Protein AF-A0A7S2JVV6-F1 (afdb_monomer_lite)

Organism: NCBI:txid163516

pLDDT: mean 71.28, std 22.26, range [25.39, 98.0]

Radius of gyration: 25.14 Å; chains: 1; bounding box: 59×64×52 Å

Foldseek 3Di:
DAEAEDADQDLVVVLVVLVVQLVVQVPDDCVVDFKYKYFHANHCQVPVVVLVVSVVVNVVVCVVVVVCQFKDKAKAHQQAADPDDPLSGDRQQLLRLVRYALGTMIMIGTPVVVCVVCVLPPPVVVSVLSRVQSVVCGRVNSNVCRVVVNPVVCPPRDRPCVVVVVSSVVVCVVVVVDDPVVDDPDDDDDPPDDDDDDDDDPLLVVLVVLLVVLVVVCVVVVDHDDPVSVVSNVVSVVVVVVVVVVVVVD

Secondary structure (DSSP, 8-state):
-EEEE-----HHHHHHHHHHHHHHHHHS-TTT-SEEEEE-TTSSTT-HHHHHHHHHHHHHHHHHTT-TTTEEEEEE-TT--BSSSGGGBSTT-GGGGGT--SS-EEEEEEHHHHHHHHTTS-TTHHHHHHHHHHHHH-HHHHHHHHHHT--GGGTT----THHHHHHHHHHHHHTT-S-GGGG-------TTS------SSSHHHHHHHHHHHHHHHHHHH-SPPPHHHHHHHHHHHHHHHHHHHHHH--

InterPro domains:
  IPR009858 Protein of unknown function DUF1415 [PF07209] (1-143)

Sequence (250 aa):
VHYCIDRTNLVEEVYQKYWEEVVRVEQSNERDLSTTLLICPNFALQNVEMFENFSNTLTQPLETLHVEDLLQLVFFHPEWTFRDGGDRAGPASAANYARRSPWPMINILRTNQVRAAQKGIPTGLVYQQNEKTLNTIGSPELEQMLRNRDWTPLQDVKVNRRDFEALRVAQDLQDGDVKSSDYELSVDSTPAANKGLDKESAKDADMIKVILQALDKRLESGEALSGPETGVTLMAADFLIKELEAALGS

Structure (mmCIF, N/CA/C/O backbone):
data_AF-A0A7S2JVV6-F1
#
_entry.id   AF-A0A7S2JVV6-F1
#
loop_
_atom_site.group_PDB
_atom_site.id
_atom_site.type_symbol
_atom_site.label_atom_id
_atom_site.label_alt_id
_atom_site.label_comp_id
_atom_site.label_asym_id
_atom_site.label_entity_id
_atom_site.label_seq_id
_atom_site.pdbx_PDB_ins_code
_atom_site.Cartn_x
_atom_site.Cartn_y
_atom_site.Cartn_z
_atom_site.occupancy
_atom_site.B_iso_or_equiv
_atom_site.auth_seq_id
_atom_site.auth_comp_id
_atom_site.auth_asym_id
_atom_site.auth_atom_id
_atom_site.pdbx_PDB_model_num
ATOM 1 N N . VAL A 1 1 ? -15.055 -5.248 1.532 1.00 91.25 1 VAL A N 1
ATOM 2 C CA . VAL A 1 1 ? -14.164 -4.153 1.072 1.00 91.25 1 VAL A CA 1
ATOM 3 C C . VAL A 1 1 ? -15.035 -3.058 0.493 1.00 91.25 1 VAL A C 1
ATOM 5 O O . VAL A 1 1 ? -15.944 -3.388 -0.262 1.00 91.25 1 VAL A O 1
ATOM 8 N N . HIS A 1 2 ? -14.792 -1.804 0.859 1.00 95.88 2 HIS A N 1
ATOM 9 C CA . HIS A 1 2 ? -15.466 -0.638 0.289 1.00 95.88 2 HIS A CA 1
ATOM 10 C C . HIS A 1 2 ? -14.491 0.172 -0.574 1.00 95.88 2 HIS A C 1
ATOM 12 O O . HIS A 1 2 ? -13.306 0.254 -0.259 1.00 95.88 2 HIS A O 1
ATOM 18 N N . TYR A 1 3 ? -14.992 0.764 -1.656 1.00 96.75 3 TYR A N 1
ATOM 19 C CA . TYR A 1 3 ? -14.222 1.635 -2.540 1.00 96.75 3 TYR A CA 1
ATOM 20 C C . TYR A 1 3 ? -14.894 3.002 -2.583 1.00 96.75 3 TYR A C 1
ATOM 22 O O . TYR A 1 3 ? -16.060 3.099 -2.968 1.00 96.75 3 TYR A O 1
ATOM 30 N N . CYS A 1 4 ? -14.147 4.042 -2.226 1.00 97.25 4 CYS A N 1
ATOM 31 C CA . CYS A 1 4 ? -14.574 5.430 -2.337 1.00 97.25 4 CYS A CA 1
ATOM 32 C C . CYS A 1 4 ? -13.727 6.107 -3.417 1.00 97.25 4 CYS A C 1
ATOM 34 O O . CYS A 1 4 ? -12.505 5.997 -3.396 1.00 97.25 4 CYS A O 1
ATOM 36 N N . ILE A 1 5 ? -14.360 6.764 -4.392 1.00 97.69 5 ILE A N 1
ATOM 37 C CA . ILE A 1 5 ? -13.658 7.477 -5.466 1.00 97.69 5 ILE A CA 1
ATOM 38 C C . ILE A 1 5 ? -14.027 8.948 -5.364 1.00 97.69 5 ILE A C 1
ATOM 40 O O . ILE A 1 5 ? -15.178 9.304 -5.621 1.0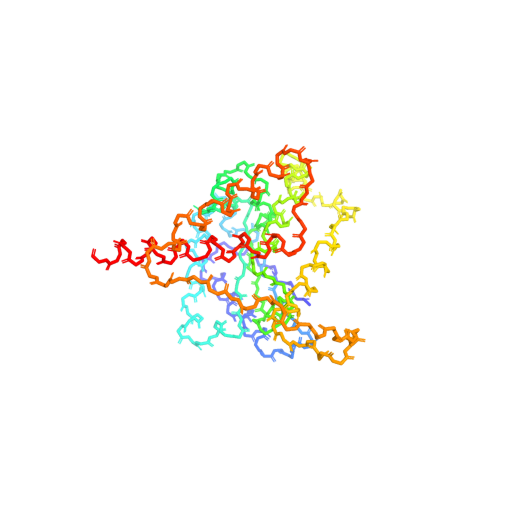0 97.69 5 ILE A O 1
ATOM 44 N N . ASP A 1 6 ? -13.042 9.792 -5.071 1.00 95.62 6 ASP A N 1
ATOM 45 C CA . ASP A 1 6 ? -13.209 11.240 -5.041 1.00 95.62 6 ASP A CA 1
ATOM 46 C C . ASP A 1 6 ? -12.262 11.910 -6.043 1.00 95.62 6 ASP A C 1
ATOM 48 O O . ASP A 1 6 ? -11.092 11.560 -6.163 1.00 95.62 6 ASP A O 1
ATOM 52 N N . ARG A 1 7 ? -12.790 12.846 -6.833 1.00 97.19 7 ARG A N 1
ATOM 53 C CA . ARG A 1 7 ? -12.051 13.532 -7.906 1.00 97.19 7 ARG A CA 1
ATOM 54 C C . ARG A 1 7 ? -11.657 14.956 -7.530 1.00 97.19 7 ARG A C 1
ATOM 56 O O . ARG A 1 7 ? -11.230 15.709 -8.409 1.00 97.19 7 ARG A O 1
ATOM 63 N N . THR A 1 8 ? -11.795 15.331 -6.266 1.00 93.81 8 THR A N 1
ATOM 64 C CA . THR A 1 8 ? -11.240 16.581 -5.770 1.00 93.81 8 THR A CA 1
ATOM 65 C C . THR A 1 8 ? -9.716 16.603 -5.900 1.00 93.81 8 THR A C 1
ATOM 67 O O . THR A 1 8 ? -9.039 15.572 -5.895 1.00 93.81 8 THR A O 1
ATOM 70 N N . ASN A 1 9 ? -9.175 17.804 -6.062 1.00 92.62 9 ASN A N 1
ATOM 71 C CA . ASN A 1 9 ? -7.747 18.092 -5.995 1.00 92.62 9 ASN A CA 1
ATOM 72 C C . ASN A 1 9 ? -7.402 18.996 -4.797 1.00 92.62 9 ASN A C 1
ATOM 74 O O . ASN A 1 9 ? -6.249 19.409 -4.662 1.00 92.62 9 ASN A O 1
ATOM 78 N N . LEU A 1 10 ? -8.382 19.308 -3.943 1.00 88.38 10 LEU A N 1
ATOM 79 C CA . LEU A 1 10 ? -8.215 20.172 -2.782 1.00 88.38 10 LEU A CA 1
ATOM 80 C C . LEU A 1 10 ? -7.824 19.340 -1.560 1.00 88.38 10 LEU A C 1
ATOM 82 O O . LEU A 1 10 ? -8.506 18.384 -1.202 1.00 88.38 10 LEU A O 1
ATOM 86 N N . VAL A 1 11 ? -6.732 19.734 -0.900 1.00 89.62 11 VAL A N 1
ATOM 87 C CA . VAL A 1 11 ? -6.182 19.034 0.275 1.00 89.62 11 VAL A CA 1
ATOM 88 C C . VAL A 1 11 ? -7.233 18.873 1.376 1.00 89.62 11 VAL A C 1
ATOM 90 O O . VAL A 1 11 ? -7.389 17.783 1.918 1.00 89.62 11 VAL A O 1
ATOM 93 N N . GLU A 1 12 ? -7.974 19.940 1.680 1.00 86.12 12 GLU A N 1
ATOM 94 C CA . GLU A 1 12 ? -8.997 19.953 2.734 1.00 86.12 12 GLU A CA 1
ATOM 95 C C . GLU A 1 12 ? -10.136 18.969 2.446 1.00 86.12 12 GLU A C 1
ATOM 97 O O . GLU A 1 12 ? -10.573 18.248 3.340 1.00 86.12 12 GLU A O 1
ATOM 102 N N . GLU A 1 13 ? -10.570 18.877 1.188 1.00 89.44 13 GLU A N 1
ATOM 103 C CA . GLU A 1 13 ? -11.636 17.959 0.788 1.00 89.44 13 GLU A CA 1
ATOM 104 C C . GLU A 1 13 ? -11.167 16.499 0.840 1.00 89.44 13 GLU A C 1
ATOM 106 O O . GLU A 1 13 ? -11.894 15.648 1.349 1.00 89.44 13 GLU A O 1
ATOM 111 N N . VAL A 1 14 ? -9.934 16.195 0.406 1.00 91.44 14 VAL A N 1
ATOM 112 C CA . VAL A 1 14 ? -9.366 14.840 0.560 1.00 91.44 14 VAL A CA 1
ATOM 113 C C . VAL A 1 14 ? -9.230 14.471 2.036 1.00 91.44 14 VAL A C 1
ATOM 115 O O . VAL A 1 14 ? -9.549 13.347 2.420 1.00 91.44 14 VAL A O 1
ATOM 118 N N . TYR A 1 15 ? -8.793 15.410 2.878 1.00 89.56 15 TYR A N 1
ATOM 119 C CA . TYR A 1 15 ? -8.664 15.197 4.318 1.00 89.56 15 TYR A CA 1
ATOM 120 C C . TYR A 1 15 ? -10.026 14.934 4.979 1.00 89.56 15 TYR A C 1
ATOM 122 O O . TYR A 1 15 ? -10.155 14.023 5.797 1.00 89.56 15 TYR A O 1
ATOM 130 N N . GLN A 1 16 ? -11.068 15.672 4.584 1.00 87.06 16 GLN A N 1
ATOM 131 C CA . GLN A 1 16 ? -12.437 15.412 5.027 1.00 87.06 16 GLN A CA 1
ATOM 132 C C . GLN A 1 16 ? -12.909 14.017 4.592 1.00 87.06 16 GLN A C 1
ATOM 134 O O . GLN A 1 16 ? -13.418 13.260 5.418 1.00 87.06 16 GLN A O 1
ATOM 139 N N . LYS A 1 17 ? -12.710 13.651 3.318 1.00 93.75 17 LYS A N 1
ATOM 140 C CA . LYS A 1 17 ? -13.086 12.328 2.789 1.00 93.75 17 LYS A CA 1
ATOM 141 C C . LYS A 1 17 ? -12.379 11.199 3.521 1.00 93.75 17 LYS A C 1
ATOM 143 O O . LYS A 1 17 ? -12.999 10.191 3.837 1.00 93.75 17 LYS A O 1
ATOM 148 N N . TYR A 1 18 ? -11.103 11.384 3.836 1.00 94.25 18 TYR A N 1
ATOM 149 C CA . TYR A 1 18 ? -10.350 10.451 4.659 1.00 94.25 18 TYR A CA 1
ATOM 150 C C . TYR A 1 18 ? -11.033 10.210 6.015 1.00 94.25 18 TYR A C 1
ATOM 152 O O . TYR A 1 18 ? -11.287 9.057 6.357 1.00 94.25 18 TYR A O 1
ATOM 160 N N . TRP A 1 19 ? -11.410 11.262 6.750 1.00 91.69 19 TRP A N 1
ATOM 161 C CA . TRP A 1 19 ? -12.095 11.105 8.040 1.00 91.69 19 TRP A CA 1
ATOM 162 C C . TRP A 1 19 ? -13.483 10.481 7.925 1.00 91.69 19 TRP A C 1
ATOM 164 O O . TRP A 1 19 ? -13.845 9.658 8.763 1.00 91.69 19 TRP A O 1
ATOM 174 N N . GLU A 1 20 ? -14.248 10.819 6.884 1.00 92.94 20 GLU A N 1
ATOM 175 C CA . GLU A 1 20 ? -15.530 10.161 6.598 1.00 92.94 20 GLU A CA 1
ATOM 176 C C . GLU A 1 20 ? -15.347 8.641 6.445 1.00 92.94 20 GLU A C 1
ATOM 178 O O . GLU A 1 20 ? -16.138 7.858 6.977 1.00 92.94 20 GLU A O 1
ATOM 183 N N . GLU A 1 21 ? -14.274 8.210 5.778 1.00 96.12 21 GLU A N 1
ATOM 184 C CA . GLU A 1 21 ? -13.960 6.795 5.600 1.00 96.12 21 GLU A CA 1
ATOM 185 C C . GLU A 1 21 ? -13.366 6.131 6.852 1.00 96.12 21 GLU A C 1
ATOM 187 O O . GLU A 1 21 ? -13.704 4.979 7.127 1.00 96.12 21 GLU A O 1
ATOM 192 N N . VAL A 1 22 ? -12.562 6.837 7.656 1.00 90.50 22 VAL A N 1
ATOM 193 C CA . VAL A 1 22 ? -12.115 6.358 8.982 1.00 90.50 22 VAL A CA 1
ATOM 194 C C . VAL A 1 22 ? -13.327 6.059 9.865 1.00 90.50 22 VAL A C 1
ATOM 196 O O . VAL A 1 22 ? -13.469 4.938 10.355 1.00 90.50 22 VAL A O 1
ATOM 199 N N . VAL A 1 23 ? -14.251 7.019 9.979 1.00 90.75 23 VAL A N 1
ATOM 200 C CA . VAL A 1 23 ? -15.497 6.867 10.743 1.00 90.75 23 VAL A CA 1
ATOM 201 C C . VAL A 1 23 ? -16.337 5.716 10.193 1.00 90.75 23 VAL A C 1
ATOM 203 O O . VAL A 1 23 ? -16.872 4.922 10.967 1.00 90.75 23 VAL A O 1
ATOM 206 N N . ARG A 1 24 ? -16.433 5.569 8.863 1.00 92.75 24 ARG A N 1
ATOM 207 C CA . ARG A 1 24 ? -17.160 4.454 8.239 1.00 92.75 24 ARG A CA 1
ATOM 208 C C . ARG A 1 24 ? -16.594 3.107 8.665 1.00 92.75 24 ARG A C 1
ATOM 210 O O . ARG A 1 24 ? -17.372 2.221 9.027 1.00 92.75 24 ARG A O 1
ATOM 217 N N . VAL A 1 25 ? -15.274 2.928 8.582 1.00 92.88 25 VAL A N 1
ATOM 218 C CA . VAL A 1 25 ? -14.639 1.664 8.972 1.00 92.88 25 VAL A CA 1
ATOM 219 C C . VAL A 1 25 ? -14.864 1.425 10.460 1.00 92.88 25 VAL A C 1
ATOM 221 O O . VAL A 1 25 ? -15.317 0.349 10.829 1.00 92.88 25 VAL A O 1
ATOM 224 N N . GLU A 1 26 ? -14.644 2.419 11.312 1.00 87.56 26 GLU A N 1
ATOM 225 C CA . GLU A 1 26 ? -14.798 2.264 12.758 1.00 87.56 26 GLU A CA 1
ATOM 226 C C . GLU A 1 26 ? -16.235 1.902 13.181 1.00 87.56 26 GLU A C 1
ATOM 228 O O . GLU A 1 26 ? -16.427 0.973 13.963 1.00 87.56 26 GLU A O 1
ATOM 233 N N . GLN A 1 27 ? -17.252 2.564 12.616 1.00 90.56 27 GLN A N 1
ATOM 234 C CA . GLN A 1 27 ? -18.666 2.336 12.956 1.00 90.56 27 GLN A CA 1
ATOM 235 C C . GLN A 1 27 ? -19.253 1.052 12.358 1.00 90.56 27 GLN A C 1
ATOM 237 O O . GLN A 1 27 ? -20.280 0.556 12.829 1.00 90.56 27 GLN A O 1
ATOM 242 N N . SER A 1 28 ? -18.643 0.521 11.301 1.00 92.00 28 SER A N 1
ATOM 243 C CA . SER A 1 28 ? -19.110 -0.711 10.668 1.00 92.00 28 SER A CA 1
ATOM 244 C C . SER A 1 28 ? -18.678 -1.935 11.470 1.00 92.00 28 SER A C 1
ATOM 246 O O . SER A 1 28 ? -17.608 -1.950 12.079 1.00 92.00 28 SER A O 1
ATOM 248 N N . ASN A 1 29 ? -19.458 -3.016 11.411 1.00 91.75 29 ASN A N 1
ATOM 249 C CA . ASN A 1 29 ? -19.012 -4.301 11.939 1.00 91.75 29 ASN A CA 1
ATOM 250 C C . ASN A 1 29 ? -17.826 -4.831 11.110 1.00 91.75 29 ASN A C 1
ATOM 252 O O . ASN A 1 29 ? -17.832 -4.761 9.879 1.00 91.75 29 ASN A O 1
ATOM 256 N N . GLU A 1 30 ? -16.820 -5.406 11.768 1.00 89.69 30 GLU A N 1
ATOM 257 C CA . GLU A 1 30 ? -15.628 -5.953 11.109 1.00 89.69 30 GLU A CA 1
ATOM 258 C C . GLU A 1 30 ? -15.916 -7.102 10.127 1.00 89.69 30 GLU A C 1
ATOM 260 O O . GLU A 1 30 ? -15.116 -7.340 9.218 1.00 89.69 30 GLU A O 1
ATOM 265 N N . ARG A 1 31 ? -17.052 -7.797 10.294 1.00 90.88 31 ARG A N 1
ATOM 266 C CA . ARG A 1 31 ? -17.521 -8.862 9.392 1.00 90.88 31 ARG A CA 1
ATOM 267 C C . ARG A 1 31 ? -18.134 -8.317 8.105 1.00 90.88 31 ARG A C 1
ATOM 269 O O . ARG A 1 31 ? -18.079 -8.996 7.084 1.00 90.88 31 ARG A O 1
ATOM 276 N N . ASP A 1 32 ? -18.676 -7.103 8.153 1.00 93.50 32 ASP A N 1
ATOM 277 C CA . ASP A 1 32 ? -19.328 -6.456 7.013 1.00 93.50 32 ASP A CA 1
ATOM 278 C C . ASP A 1 32 ? -18.329 -5.592 6.231 1.00 93.50 32 ASP A C 1
ATOM 280 O O . ASP A 1 32 ? -18.331 -5.559 4.997 1.00 93.50 32 ASP A O 1
ATOM 284 N N . LEU A 1 33 ? -17.426 -4.915 6.952 1.00 91.38 33 LEU A N 1
ATOM 285 C CA . LEU A 1 33 ? -16.417 -4.039 6.374 1.00 91.38 33 LEU A CA 1
ATOM 286 C C . LEU A 1 33 ? -15.044 -4.248 7.017 1.00 91.38 33 LEU A C 1
ATOM 288 O O . LEU A 1 33 ? -14.747 -3.736 8.099 1.00 91.38 33 LEU A O 1
ATOM 292 N N . SER A 1 34 ? -14.183 -4.959 6.290 1.00 92.00 34 SER A N 1
ATOM 293 C CA . SER A 1 34 ? -12.779 -5.174 6.658 1.00 92.00 34 SER A CA 1
ATOM 294 C C . SER A 1 34 ? -11.881 -3.967 6.381 1.00 92.00 34 SER A C 1
ATOM 296 O O . SER A 1 34 ? -10.912 -3.729 7.092 1.00 92.00 34 SER A O 1
ATOM 298 N N . THR A 1 35 ? -12.162 -3.233 5.303 1.00 95.12 35 THR A N 1
ATOM 299 C CA . THR A 1 35 ? -11.283 -2.170 4.809 1.00 95.12 35 THR A CA 1
ATOM 300 C C . THR A 1 35 ? -11.981 -1.281 3.784 1.00 95.12 35 THR A C 1
ATOM 302 O O . THR A 1 35 ? -12.860 -1.756 3.047 1.00 95.12 35 THR A O 1
ATOM 305 N N . THR A 1 36 ? -11.546 -0.023 3.727 1.00 97.44 36 THR A N 1
ATOM 306 C CA . THR A 1 36 ? -11.889 0.946 2.687 1.00 97.44 36 THR A CA 1
ATOM 307 C C . THR A 1 36 ? -10.651 1.330 1.883 1.00 97.44 36 THR A C 1
ATOM 309 O O . THR A 1 36 ? -9.613 1.648 2.456 1.00 97.44 36 THR A O 1
ATOM 312 N N . LEU A 1 37 ? -10.802 1.414 0.562 1.00 97.88 37 LEU A N 1
ATOM 313 C CA . LEU A 1 37 ? -9.838 2.046 -0.332 1.00 97.88 37 LEU A CA 1
ATOM 314 C C . LEU A 1 37 ? -10.394 3.385 -0.840 1.00 97.88 37 LEU A C 1
ATOM 316 O O . LEU A 1 37 ? -11.345 3.404 -1.626 1.00 97.88 37 LEU A O 1
ATOM 320 N N . LEU A 1 38 ? -9.803 4.492 -0.388 1.00 97.88 38 LEU A N 1
ATOM 321 C CA . LEU A 1 38 ? -10.072 5.840 -0.883 1.00 97.88 38 LEU A CA 1
ATOM 322 C C . LEU A 1 38 ? -9.161 6.124 -2.081 1.00 97.88 38 LEU A C 1
ATOM 324 O O . LEU A 1 38 ? -7.939 6.087 -1.963 1.00 97.88 38 LEU A O 1
ATOM 328 N N . ILE A 1 39 ? -9.765 6.389 -3.234 1.00 98.00 39 ILE A N 1
ATOM 329 C CA . ILE A 1 39 ? -9.102 6.593 -4.519 1.00 98.00 39 ILE A CA 1
ATOM 330 C C . ILE A 1 39 ? -9.264 8.055 -4.912 1.00 98.00 39 ILE A C 1
ATOM 332 O O . ILE A 1 39 ? -10.393 8.522 -5.063 1.00 98.00 39 ILE A O 1
ATOM 336 N N . CYS A 1 40 ? -8.145 8.747 -5.135 1.00 97.38 40 CYS A N 1
ATOM 337 C CA . CYS A 1 40 ? -8.116 10.182 -5.407 1.00 97.38 40 CYS A CA 1
ATOM 338 C C . CYS A 1 40 ? -7.470 10.483 -6.773 1.00 97.38 40 CYS A C 1
ATOM 340 O O . CYS A 1 40 ? -6.330 10.949 -6.820 1.00 97.38 40 CYS A O 1
ATOM 342 N N . PRO A 1 41 ? -8.148 10.240 -7.917 1.00 96.75 41 PRO A N 1
ATOM 343 C CA . PRO A 1 41 ? -7.520 10.310 -9.238 1.00 96.75 41 PRO A CA 1
ATOM 344 C C . PRO A 1 41 ? -6.891 11.656 -9.607 1.00 96.75 41 PRO A C 1
ATOM 346 O O . PRO A 1 41 ? -5.982 11.682 -10.433 1.00 96.75 41 PRO A O 1
ATOM 349 N N . ASN A 1 42 ? -7.378 12.754 -9.025 1.00 96.75 42 ASN A N 1
ATOM 350 C CA . ASN A 1 42 ? -6.958 14.116 -9.362 1.00 96.75 42 ASN A CA 1
ATOM 351 C C . ASN A 1 42 ? -6.060 14.762 -8.296 1.00 96.75 42 ASN A C 1
ATOM 353 O O . ASN A 1 42 ? -5.543 15.857 -8.518 1.00 96.75 42 ASN A O 1
ATOM 357 N N . PHE A 1 43 ? -5.873 14.117 -7.145 1.00 96.56 43 PHE A N 1
ATOM 358 C CA . PHE A 1 43 ? -5.088 14.661 -6.045 1.00 96.56 43 PHE A CA 1
ATOM 359 C C . PHE A 1 43 ? -3.650 14.168 -6.140 1.00 96.56 43 PHE A C 1
ATOM 361 O O . PHE A 1 43 ? -3.436 12.967 -6.156 1.00 96.56 43 PHE A O 1
ATOM 368 N N . ALA A 1 44 ? -2.673 15.074 -6.190 1.00 95.00 44 ALA A N 1
ATOM 369 C CA . ALA A 1 44 ? -1.239 14.757 -6.149 1.00 95.00 44 ALA A CA 1
ATOM 370 C C . ALA A 1 44 ? -0.711 13.772 -7.218 1.00 95.00 44 ALA A C 1
ATOM 372 O O . ALA A 1 44 ? 0.421 13.332 -7.107 1.00 95.00 44 ALA A O 1
ATOM 373 N N . LEU A 1 45 ? -1.471 13.478 -8.283 1.00 94.62 45 LEU A N 1
ATOM 374 C CA . LEU A 1 45 ? -1.176 12.426 -9.274 1.00 94.62 45 LEU A CA 1
ATOM 375 C C . LEU A 1 45 ? 0.247 12.450 -9.869 1.00 94.62 45 LEU A C 1
ATOM 377 O O . LEU A 1 45 ? 0.780 11.401 -10.217 1.00 94.62 45 LEU A O 1
ATOM 381 N N . GLN A 1 46 ? 0.821 13.642 -10.033 1.00 93.44 46 GLN A N 1
ATOM 382 C CA . GLN A 1 46 ? 2.152 13.880 -10.613 1.00 93.44 46 GLN A CA 1
ATOM 383 C C . GLN A 1 46 ? 3.122 14.505 -9.595 1.00 93.44 46 GLN A C 1
ATOM 385 O O . GLN A 1 46 ? 4.081 15.175 -9.971 1.00 93.44 46 GLN A O 1
ATOM 390 N N . ASN A 1 47 ? 2.806 14.415 -8.302 1.00 94.12 47 ASN A N 1
ATOM 391 C CA . ASN A 1 47 ? 3.587 15.034 -7.241 1.00 94.12 47 ASN A CA 1
ATOM 392 C C . ASN A 1 47 ? 3.620 14.119 -6.013 1.00 94.12 47 ASN A C 1
ATOM 394 O O . ASN A 1 47 ? 2.914 14.338 -5.025 1.00 94.12 47 ASN A O 1
ATOM 398 N N . VAL A 1 48 ? 4.466 13.089 -6.096 1.00 92.69 48 VAL A N 1
ATOM 399 C CA . VAL A 1 48 ? 4.650 12.112 -5.016 1.00 92.69 48 VAL A CA 1
ATOM 400 C C . VAL A 1 48 ? 5.113 12.757 -3.710 1.00 92.69 48 VAL A C 1
ATOM 402 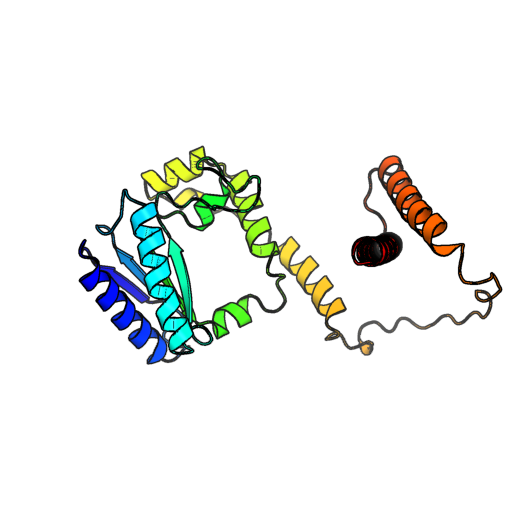O O . VAL A 1 48 ? 4.659 12.347 -2.651 1.00 92.69 48 VAL A O 1
ATOM 405 N N . GLU A 1 49 ? 5.937 13.806 -3.766 1.00 91.94 49 GLU A N 1
ATOM 406 C CA . GLU A 1 49 ? 6.415 14.498 -2.566 1.00 91.94 49 GLU A CA 1
ATOM 407 C C . GLU A 1 49 ? 5.260 15.181 -1.821 1.00 91.94 49 GLU A C 1
ATOM 409 O O . GLU A 1 49 ? 5.138 15.061 -0.602 1.00 91.94 49 GLU A O 1
ATOM 414 N N . MET A 1 50 ? 4.361 15.850 -2.553 1.00 94.12 50 MET A N 1
ATOM 415 C CA . MET A 1 50 ? 3.143 16.418 -1.972 1.00 94.12 50 MET A CA 1
ATOM 416 C C . MET A 1 50 ? 2.247 15.324 -1.383 1.00 94.12 50 MET A C 1
ATOM 418 O O . MET A 1 50 ? 1.732 15.496 -0.278 1.00 94.12 50 MET A O 1
ATOM 422 N N . PHE A 1 51 ? 2.112 14.186 -2.071 1.00 94.56 51 PHE A N 1
ATOM 423 C CA . PHE A 1 51 ? 1.337 13.049 -1.577 1.00 94.56 51 PHE A CA 1
ATOM 424 C C . PHE A 1 51 ? 1.929 12.429 -0.302 1.00 94.56 51 PHE A C 1
ATOM 426 O O . PHE A 1 51 ? 1.186 12.134 0.633 1.00 94.56 51 PHE A O 1
ATOM 433 N N . GLU A 1 52 ? 3.248 12.249 -0.224 1.00 90.31 52 GLU A N 1
ATOM 434 C CA . GLU A 1 52 ? 3.936 11.730 0.965 1.00 90.31 52 GLU A CA 1
ATOM 435 C C . GLU A 1 52 ? 3.826 12.706 2.142 1.00 90.31 52 GLU A C 1
ATOM 437 O O . GLU A 1 52 ? 3.498 12.294 3.255 1.00 90.31 52 GLU A O 1
ATOM 442 N N . ASN A 1 53 ? 4.019 14.006 1.896 1.00 90.12 53 ASN A N 1
ATOM 443 C CA . ASN A 1 53 ? 3.841 15.037 2.918 1.00 90.12 53 ASN A CA 1
ATOM 444 C C . ASN A 1 53 ? 2.406 15.050 3.455 1.00 90.12 53 ASN A C 1
ATOM 446 O O . ASN A 1 53 ? 2.215 15.100 4.666 1.00 90.12 53 ASN A O 1
ATOM 450 N N . PHE A 1 54 ? 1.406 14.945 2.575 1.00 90.94 54 PHE A N 1
ATOM 451 C CA . PHE A 1 54 ? 0.005 14.802 2.967 1.00 90.94 54 PHE A CA 1
ATOM 452 C C . PHE A 1 54 ? -0.251 13.501 3.739 1.00 90.94 54 PHE A C 1
ATOM 454 O O . PHE A 1 54 ? -0.923 13.514 4.760 1.00 90.94 54 PHE A O 1
ATOM 461 N N . SER A 1 55 ? 0.325 12.378 3.314 1.00 90.19 55 SER A N 1
ATOM 462 C CA . SER A 1 55 ? 0.155 11.085 3.994 1.00 90.19 55 SER A CA 1
ATOM 463 C C . SER A 1 55 ? 0.637 11.132 5.449 1.00 90.19 55 SER A C 1
ATOM 465 O O . SER A 1 55 ? -0.030 10.596 6.333 1.00 90.19 55 SER A O 1
ATOM 467 N N . ASN A 1 56 ? 1.735 11.847 5.720 1.00 85.25 56 ASN A N 1
ATOM 468 C CA . ASN A 1 56 ? 2.235 12.065 7.080 1.00 85.25 56 ASN A CA 1
ATOM 469 C C . ASN A 1 56 ? 1.256 12.869 7.956 1.00 85.25 56 ASN A C 1
ATOM 471 O O . ASN A 1 56 ? 1.206 12.658 9.166 1.00 85.25 56 ASN A O 1
ATOM 475 N N . THR A 1 57 ? 0.461 13.778 7.377 1.00 86.50 57 THR A N 1
ATOM 476 C CA . THR A 1 57 ? -0.550 14.525 8.147 1.00 86.50 57 THR A CA 1
ATOM 477 C C . THR A 1 57 ? -1.783 13.685 8.472 1.00 86.50 57 THR A C 1
ATOM 479 O O . THR A 1 57 ? -2.525 14.046 9.380 1.00 86.50 57 THR A O 1
ATOM 482 N N . LEU A 1 58 ? -2.005 12.562 7.777 1.00 86.06 58 LEU A N 1
ATOM 483 C CA . LEU A 1 58 ? -3.108 11.637 8.060 1.00 86.06 58 LEU A CA 1
ATOM 484 C C . LEU A 1 58 ? -2.793 10.676 9.209 1.00 86.06 58 LEU A C 1
ATOM 486 O O . LEU A 1 58 ? -3.705 10.275 9.931 1.00 86.06 58 LEU A O 1
ATOM 490 N N . THR A 1 59 ? -1.521 10.302 9.381 1.00 79.94 59 THR A N 1
ATOM 491 C CA . THR A 1 59 ? -1.085 9.349 10.414 1.00 79.94 59 THR A CA 1
ATOM 492 C C . THR A 1 59 ? -0.969 9.992 11.796 1.00 79.94 59 THR A C 1
ATOM 494 O O . THR A 1 59 ? -1.426 9.402 12.770 1.00 79.94 59 THR A O 1
ATOM 497 N N . GLN A 1 60 ? -0.432 11.214 11.894 1.00 78.38 60 GLN A N 1
ATOM 498 C CA . GLN A 1 60 ? -0.218 11.909 13.180 1.00 78.38 60 GLN A CA 1
ATOM 499 C C . GLN A 1 60 ? -1.489 12.045 14.052 1.00 78.38 60 GLN A C 1
ATOM 501 O O . GLN A 1 60 ? -1.421 11.828 15.265 1.00 78.38 60 GLN A O 1
ATOM 506 N N . PRO A 1 61 ? -2.668 12.382 13.494 1.00 76.81 61 PRO A N 1
ATOM 507 C CA . PRO A 1 61 ? -3.894 12.453 14.280 1.00 76.81 61 PRO A CA 1
ATOM 508 C C . PRO A 1 61 ? -4.373 11.094 14.794 1.00 76.81 61 PRO A C 1
ATOM 510 O O . PRO A 1 61 ? -5.003 11.057 15.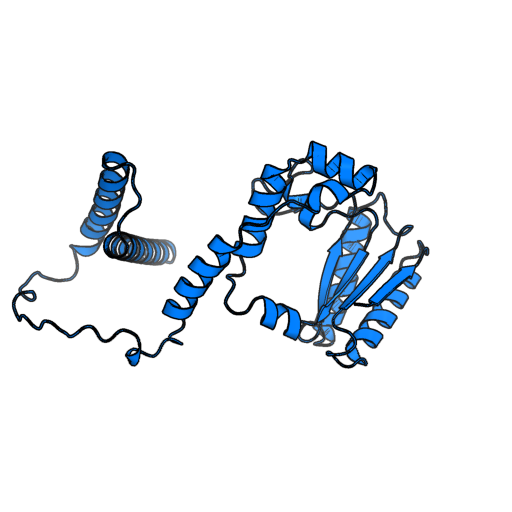846 1.00 76.81 61 PRO A O 1
ATOM 513 N N . LEU A 1 62 ? -4.101 9.994 14.075 1.00 75.69 62 LEU A N 1
ATOM 514 C CA . LEU A 1 62 ? -4.490 8.655 14.532 1.00 75.69 62 LEU A CA 1
ATOM 515 C C . LEU A 1 62 ? -3.763 8.305 15.826 1.00 75.69 62 LEU A C 1
ATOM 517 O O . LEU A 1 62 ? -4.436 7.927 16.778 1.00 75.69 62 LEU A O 1
ATOM 521 N N . GLU A 1 63 ? -2.449 8.556 15.867 1.00 74.06 63 GLU A N 1
ATOM 522 C CA . GLU A 1 63 ? -1.596 8.411 17.059 1.00 74.06 63 GLU A CA 1
ATOM 523 C C . GLU A 1 63 ? -2.141 9.190 18.256 1.00 74.06 63 GLU A C 1
ATOM 525 O O . GLU A 1 63 ? -2.284 8.683 19.367 1.00 74.06 63 GLU A O 1
ATOM 530 N N . THR A 1 64 ? -2.520 10.445 18.017 1.00 70.38 64 THR A N 1
ATOM 531 C CA . THR A 1 64 ? -3.048 11.321 19.072 1.00 70.38 64 THR A CA 1
ATOM 532 C C . THR A 1 64 ? -4.396 10.835 19.618 1.00 70.38 64 THR A C 1
ATOM 534 O O . THR A 1 64 ? -4.719 11.079 20.780 1.00 70.38 64 THR A O 1
ATOM 537 N N . LEU A 1 65 ? -5.199 10.171 18.785 1.00 73.81 65 LEU A N 1
ATOM 538 C CA . LEU A 1 65 ? -6.526 9.669 19.137 1.00 73.81 65 LEU A CA 1
ATOM 539 C C . LEU A 1 65 ? -6.516 8.190 19.561 1.00 73.81 65 LEU A C 1
ATOM 541 O O . LEU A 1 65 ? -7.585 7.650 19.844 1.00 73.81 65 LEU A O 1
ATOM 545 N N . HIS A 1 66 ? -5.345 7.544 19.613 1.00 76.50 66 HIS A N 1
ATOM 546 C CA . HIS A 1 66 ? -5.183 6.103 19.846 1.00 76.50 66 HIS A CA 1
ATOM 547 C C . HIS A 1 66 ? -5.953 5.226 18.846 1.00 76.50 66 HIS A C 1
ATOM 549 O O . HIS A 1 66 ? -6.414 4.126 19.163 1.00 76.50 66 HIS A O 1
ATOM 555 N N . VAL A 1 67 ? -6.127 5.724 17.622 1.00 74.44 67 VAL A N 1
ATOM 556 C CA . VAL A 1 67 ? -6.814 5.005 16.544 1.00 74.44 67 VAL A CA 1
ATOM 557 C C . VAL A 1 67 ? -5.834 4.117 15.776 1.00 74.44 67 VAL A C 1
ATOM 559 O O . VAL A 1 67 ? -6.274 3.187 15.103 1.00 74.44 67 VAL A O 1
ATOM 562 N N . GLU A 1 68 ? -4.516 4.311 15.905 1.00 76.94 68 GLU A N 1
ATOM 563 C CA . GLU A 1 68 ? -3.503 3.467 15.249 1.00 76.94 68 GLU A CA 1
ATOM 564 C C . GLU A 1 68 ? -3.568 1.997 15.706 1.00 76.94 68 GLU A C 1
ATOM 566 O O . GLU A 1 68 ? -3.280 1.070 14.940 1.00 76.94 68 GLU A O 1
ATOM 571 N N . ASP A 1 69 ? -4.037 1.760 16.934 1.00 84.06 69 ASP A N 1
ATOM 572 C CA . ASP A 1 69 ? -4.274 0.416 17.464 1.00 84.06 69 ASP A CA 1
ATOM 573 C C . ASP A 1 69 ? -5.463 -0.284 16.791 1.00 84.06 69 ASP A C 1
ATOM 575 O O . ASP A 1 69 ? -5.525 -1.518 16.747 1.00 84.06 69 ASP A O 1
ATOM 579 N N . LEU A 1 70 ? -6.399 0.491 16.234 1.00 86.62 70 LEU A N 1
ATOM 580 C CA . LEU A 1 70 ? -7.613 0.003 15.583 1.00 86.62 70 LEU A CA 1
ATOM 581 C C . LEU A 1 70 ? -7.456 -0.073 14.066 1.00 86.62 70 LEU A C 1
ATOM 583 O O . LEU A 1 70 ? -7.925 -1.035 13.447 1.00 86.62 70 LEU A O 1
ATOM 587 N N . LEU A 1 71 ? -6.811 0.930 13.472 1.00 89.69 71 LEU A N 1
ATOM 588 C CA . LEU A 1 71 ? -6.708 1.115 12.033 1.00 89.69 71 LEU A CA 1
ATOM 589 C C . LEU A 1 71 ? -5.263 1.354 11.592 1.00 89.69 71 LEU A C 1
ATOM 591 O O . LEU A 1 71 ? -4.522 2.123 12.194 1.00 89.69 71 LEU A O 1
ATOM 595 N N . GLN A 1 72 ? -4.898 0.746 10.468 1.00 90.81 72 GLN A N 1
ATOM 596 C CA . GLN A 1 72 ? -3.620 0.935 9.797 1.00 90.81 72 GLN A CA 1
ATOM 597 C C . GLN A 1 72 ? -3.847 1.583 8.430 1.00 90.81 72 GLN A C 1
ATOM 599 O O . GLN A 1 72 ? -4.707 1.147 7.660 1.00 90.81 72 GLN A O 1
ATOM 604 N N . LEU A 1 73 ? -3.028 2.582 8.100 1.00 93.19 73 LEU A N 1
ATOM 605 C CA . LEU A 1 73 ? -3.022 3.212 6.781 1.00 93.19 73 LEU A CA 1
ATOM 606 C C . LEU A 1 73 ? -1.945 2.601 5.884 1.00 93.19 73 LEU A C 1
ATOM 608 O O . LEU A 1 73 ? -0.812 2.367 6.309 1.00 93.19 73 LEU A O 1
ATOM 612 N N . VAL A 1 74 ? -2.289 2.366 4.619 1.00 93.88 74 VAL A N 1
ATOM 613 C CA . VAL A 1 74 ? -1.330 2.014 3.565 1.00 93.88 74 VAL A CA 1
ATOM 614 C C . VAL A 1 74 ? -1.562 2.915 2.362 1.00 93.88 74 VAL A C 1
ATOM 616 O O . VAL A 1 74 ? -2.677 3.028 1.860 1.00 93.88 74 VAL A O 1
ATOM 619 N N . PHE A 1 75 ? -0.490 3.539 1.892 1.00 95.31 75 PHE A N 1
ATOM 620 C CA . PHE A 1 75 ? -0.531 4.532 0.828 1.00 95.31 75 PHE A CA 1
ATOM 621 C C . PHE A 1 75 ? -0.023 3.951 -0.486 1.00 95.31 75 PHE A C 1
ATOM 623 O O . PHE A 1 75 ? 0.940 3.178 -0.505 1.00 95.31 75 PHE A O 1
ATOM 630 N N . PHE A 1 76 ? -0.663 4.354 -1.580 1.00 96.19 76 PHE A N 1
ATOM 631 C CA . PHE A 1 76 ? -0.285 3.971 -2.932 1.00 96.19 76 PHE A CA 1
ATOM 632 C C . PHE A 1 76 ? -0.227 5.202 -3.832 1.00 96.19 76 PHE A C 1
ATOM 634 O O . PHE A 1 76 ? -1.083 6.079 -3.745 1.00 96.19 76 PHE A O 1
ATOM 641 N N . HIS A 1 77 ? 0.763 5.251 -4.720 1.00 96.25 77 HIS A N 1
ATOM 642 C CA . HIS A 1 77 ? 0.961 6.357 -5.661 1.00 96.25 77 HIS A CA 1
ATOM 643 C C . HIS A 1 77 ? 1.592 5.835 -6.962 1.00 96.25 77 HIS A C 1
ATOM 645 O O . HIS A 1 77 ? 2.434 4.940 -6.874 1.00 96.25 77 HIS A O 1
ATOM 651 N N . PRO A 1 78 ? 1.264 6.362 -8.159 1.00 95.06 78 PRO A N 1
ATOM 652 C CA . PRO A 1 78 ? 1.889 5.912 -9.412 1.00 95.06 78 PRO A CA 1
ATOM 653 C C . PRO A 1 78 ? 3.418 5.956 -9.391 1.00 95.06 78 PRO A C 1
ATOM 655 O O . PRO A 1 78 ? 4.082 5.055 -9.893 1.00 95.06 78 PRO A O 1
ATOM 658 N N . GLU A 1 79 ? 3.966 6.977 -8.743 1.00 93.06 79 GLU A N 1
ATOM 659 C CA . GLU A 1 79 ? 5.407 7.225 -8.632 1.00 93.06 79 GLU A CA 1
ATOM 660 C C . GLU A 1 79 ? 5.994 6.790 -7.277 1.00 93.06 79 GLU A C 1
ATOM 662 O O . GLU A 1 79 ? 7.081 7.229 -6.906 1.00 93.06 79 GLU A O 1
ATOM 667 N N . TRP A 1 80 ? 5.289 5.937 -6.515 1.00 91.38 80 TRP A N 1
ATOM 668 C CA . TRP A 1 80 ? 5.788 5.462 -5.221 1.00 91.38 80 TRP A CA 1
ATOM 669 C C . TRP A 1 80 ? 7.188 4.853 -5.361 1.00 91.38 80 TRP A C 1
ATOM 671 O O . TRP A 1 80 ? 7.443 4.048 -6.268 1.00 91.38 80 TRP A O 1
ATOM 681 N N . THR A 1 81 ? 8.074 5.233 -4.442 1.00 87.44 81 THR A N 1
ATOM 682 C CA . THR A 1 81 ? 9.433 4.704 -4.330 1.00 87.44 81 THR A CA 1
ATOM 683 C C . THR A 1 81 ? 9.776 4.508 -2.856 1.00 87.44 81 THR A C 1
ATOM 685 O O . THR A 1 81 ? 9.559 5.409 -2.051 1.00 87.44 81 THR A O 1
ATOM 688 N N . PHE A 1 82 ? 10.303 3.341 -2.483 1.00 81.62 82 PHE A N 1
ATOM 689 C CA . PHE A 1 82 ? 10.809 3.133 -1.126 1.00 81.62 82 PHE A CA 1
ATOM 690 C C . PHE A 1 82 ? 12.064 3.983 -0.887 1.00 81.62 82 PHE A C 1
ATOM 692 O O . PHE A 1 82 ? 12.965 4.035 -1.728 1.00 81.62 82 PHE A O 1
ATOM 699 N N . ARG A 1 83 ? 12.100 4.680 0.255 1.00 69.31 83 ARG A N 1
ATOM 700 C CA . ARG A 1 83 ? 13.211 5.567 0.641 1.00 69.31 83 ARG A CA 1
ATOM 701 C C . ARG A 1 83 ? 14.344 4.811 1.351 1.00 69.31 83 ARG A C 1
ATOM 703 O O . ARG A 1 83 ? 15.450 5.329 1.462 1.00 69.31 83 ARG A O 1
ATOM 710 N N . ASP A 1 84 ? 14.075 3.590 1.801 1.00 62.47 84 ASP A N 1
ATOM 711 C CA . ASP A 1 84 ? 14.941 2.716 2.583 1.00 62.47 84 ASP A CA 1
ATOM 712 C C . ASP A 1 84 ? 15.029 1.295 1.981 1.00 62.47 84 ASP A C 1
ATOM 714 O O . ASP A 1 84 ? 14.134 0.835 1.272 1.00 62.47 84 ASP A O 1
ATOM 718 N N . GLY A 1 85 ? 16.130 0.579 2.259 1.00 54.72 85 GLY A N 1
ATOM 719 C CA . GLY A 1 85 ? 16.235 -0.863 1.977 1.00 54.72 85 GLY A CA 1
ATOM 720 C C . GLY A 1 85 ? 17.040 -1.308 0.743 1.00 54.72 85 GLY A C 1
ATOM 721 O O . GLY A 1 85 ? 16.641 -2.267 0.086 1.00 54.72 85 GLY A O 1
ATOM 722 N N . GLY A 1 86 ? 18.183 -0.681 0.434 1.00 61.22 86 GLY A N 1
ATOM 723 C CA . GLY A 1 86 ? 19.160 -1.234 -0.528 1.00 61.22 86 GLY A CA 1
ATOM 724 C C . GLY A 1 86 ? 18.627 -1.310 -1.965 1.00 61.22 86 GLY A C 1
ATOM 725 O O . GLY A 1 86 ? 18.239 -0.286 -2.512 1.00 61.22 86 GLY A O 1
ATOM 726 N N . ASP A 1 87 ? 18.556 -2.505 -2.565 1.00 53.47 87 ASP A N 1
ATOM 727 C CA . ASP A 1 87 ? 18.044 -2.742 -3.937 1.00 53.47 87 ASP A CA 1
ATOM 728 C C . ASP A 1 87 ? 16.550 -2.381 -4.131 1.00 53.47 87 ASP A C 1
ATOM 730 O O . ASP A 1 87 ? 16.019 -2.385 -5.247 1.00 53.47 87 ASP A O 1
ATOM 734 N N . ARG A 1 88 ? 15.843 -2.068 -3.037 1.00 59.31 88 ARG A N 1
ATOM 735 C CA . ARG A 1 88 ? 14.477 -1.513 -3.035 1.00 59.31 88 ARG A CA 1
ATOM 736 C C . ARG A 1 88 ? 14.461 -0.012 -3.325 1.00 59.31 88 ARG A C 1
ATOM 738 O O . ARG A 1 88 ? 13.436 0.517 -3.751 1.00 59.31 88 ARG A O 1
ATOM 745 N N . ALA A 1 89 ? 15.585 0.662 -3.086 1.00 59.06 89 ALA A N 1
ATOM 746 C CA . ALA A 1 89 ? 15.720 2.090 -3.277 1.00 59.06 89 ALA A CA 1
ATOM 747 C C . ALA A 1 89 ? 15.861 2.430 -4.764 1.00 59.06 89 ALA A C 1
ATOM 749 O O . ALA A 1 89 ? 16.553 1.765 -5.537 1.00 59.06 89 ALA A O 1
ATOM 750 N N . GLY A 1 90 ? 15.220 3.527 -5.153 1.00 63.94 90 GLY A N 1
ATOM 751 C CA . GLY A 1 90 ? 15.321 4.082 -6.495 1.00 63.94 90 GLY A CA 1
ATOM 752 C C . GLY A 1 90 ? 14.180 3.671 -7.434 1.00 63.94 90 GLY A C 1
ATOM 753 O O . GLY A 1 90 ? 13.518 2.648 -7.250 1.00 63.94 90 GLY A O 1
ATOM 754 N N . PRO A 1 91 ? 13.932 4.480 -8.477 1.00 64.94 91 PRO A N 1
ATOM 755 C CA . PRO A 1 91 ? 12.705 4.430 -9.274 1.00 64.94 91 PRO A CA 1
ATOM 756 C C . PRO A 1 91 ? 12.584 3.190 -10.170 1.00 64.94 91 PRO A C 1
ATOM 758 O O . PRO A 1 91 ? 11.492 2.897 -10.656 1.00 64.94 91 PRO A O 1
ATOM 761 N N . ALA A 1 92 ? 13.682 2.464 -10.393 1.00 69.62 92 ALA A N 1
ATOM 762 C CA . ALA A 1 92 ? 13.724 1.285 -11.254 1.00 69.62 92 ALA A CA 1
ATOM 763 C C . ALA A 1 92 ? 13.460 -0.035 -10.511 1.00 69.62 92 ALA A C 1
ATOM 765 O O . ALA A 1 92 ? 13.333 -1.067 -11.169 1.00 69.62 92 ALA A O 1
ATOM 766 N N . SER A 1 93 ? 13.372 -0.034 -9.176 1.00 82.44 93 SER A N 1
ATOM 767 C CA . SER A 1 93 ? 13.177 -1.268 -8.408 1.00 82.44 93 SER A CA 1
ATOM 768 C C . SER A 1 93 ? 11.773 -1.845 -8.607 1.00 82.44 93 SER A C 1
ATOM 770 O O . SER A 1 93 ? 10.775 -1.131 -8.460 1.00 82.44 93 SER A O 1
ATOM 772 N N . ALA A 1 94 ? 11.683 -3.148 -8.902 1.00 85.69 94 ALA A N 1
ATOM 773 C CA . ALA A 1 94 ? 10.401 -3.833 -9.062 1.00 85.69 94 ALA A CA 1
ATOM 774 C C . ALA A 1 94 ? 9.623 -3.900 -7.733 1.00 85.69 94 ALA A C 1
ATOM 776 O O . ALA A 1 94 ? 8.395 -3.942 -7.733 1.00 85.69 94 ALA A O 1
ATOM 777 N N . ALA A 1 95 ? 10.324 -3.822 -6.595 1.00 84.00 95 ALA A N 1
ATOM 778 C CA . ALA A 1 95 ? 9.735 -3.788 -5.257 1.00 84.00 95 ALA A CA 1
ATOM 779 C C . ALA A 1 95 ? 8.720 -2.647 -5.089 1.00 84.00 95 ALA A C 1
ATOM 781 O O . ALA A 1 95 ? 7.686 -2.817 -4.442 1.00 84.00 95 ALA A O 1
ATOM 782 N N . ASN A 1 96 ? 8.973 -1.498 -5.727 1.00 87.50 96 ASN A N 1
ATOM 783 C CA . ASN A 1 96 ? 8.094 -0.331 -5.669 1.00 87.50 96 ASN A CA 1
ATOM 784 C C . ASN A 1 96 ? 6.675 -0.640 -6.157 1.00 87.50 96 ASN A C 1
ATOM 786 O O . ASN A 1 96 ? 5.720 -0.055 -5.651 1.00 87.50 96 ASN A O 1
ATOM 790 N N . TYR A 1 97 ? 6.506 -1.591 -7.080 1.00 90.25 97 TYR A N 1
ATOM 791 C CA . TYR A 1 97 ? 5.193 -1.971 -7.606 1.00 90.25 97 TYR A CA 1
ATOM 792 C C . TYR A 1 97 ? 4.297 -2.680 -6.585 1.00 90.25 97 TYR A C 1
ATOM 794 O O . TYR A 1 97 ? 3.100 -2.788 -6.819 1.00 90.25 97 TYR A O 1
ATOM 802 N N . ALA A 1 98 ? 4.822 -3.052 -5.411 1.00 87.38 98 ALA A N 1
ATOM 803 C CA . ALA A 1 98 ? 3.996 -3.444 -4.269 1.00 87.38 98 ALA A CA 1
ATOM 804 C C . ALA A 1 98 ? 3.154 -2.277 -3.712 1.00 87.38 98 ALA A C 1
ATOM 806 O O . ALA A 1 98 ? 2.152 -2.508 -3.038 1.00 87.38 98 ALA A O 1
ATOM 807 N N . ARG A 1 99 ? 3.571 -1.028 -3.966 1.00 90.75 99 ARG A N 1
ATOM 808 C CA . ARG A 1 99 ? 2.873 0.201 -3.551 1.00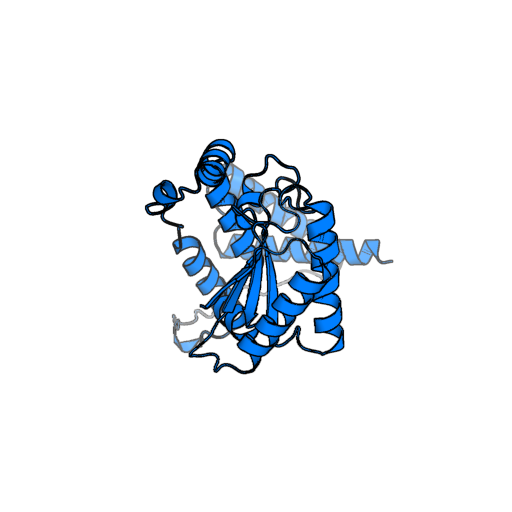 90.75 99 ARG A CA 1
ATOM 809 C C . ARG A 1 99 ? 2.586 1.174 -4.700 1.00 90.75 99 ARG A C 1
ATOM 811 O O . ARG A 1 99 ? 1.916 2.185 -4.487 1.00 90.75 99 ARG A O 1
ATOM 818 N N . ARG A 1 100 ? 3.029 0.883 -5.928 1.00 93.12 100 ARG A N 1
ATOM 819 C CA . ARG A 1 100 ? 2.581 1.642 -7.100 1.00 93.12 100 ARG A CA 1
ATOM 820 C C . ARG A 1 100 ? 1.171 1.268 -7.481 1.00 93.12 100 ARG A C 1
ATOM 822 O O . ARG A 1 100 ? 0.739 0.129 -7.343 1.00 93.12 100 ARG A O 1
ATOM 829 N N . SER A 1 101 ? 0.454 2.257 -7.984 1.00 94.12 101 SER A N 1
ATOM 830 C CA . SER A 1 101 ? -0.912 2.058 -8.432 1.00 94.12 101 SER A CA 1
ATOM 831 C C . SER A 1 101 ? -1.342 3.142 -9.421 1.00 94.12 101 SER A C 1
ATOM 833 O O . SER A 1 101 ? -0.673 4.169 -9.502 1.00 94.12 101 SER A O 1
ATOM 835 N N . PRO A 1 102 ? -2.421 2.946 -10.201 1.00 94.69 102 PRO A N 1
ATOM 836 C CA . PRO A 1 102 ? -2.773 3.872 -11.282 1.00 94.69 102 PRO A CA 1
ATOM 837 C C . PRO A 1 102 ? -3.161 5.286 -10.831 1.00 94.69 102 PRO A C 1
ATOM 839 O O . PRO A 1 102 ? -3.139 6.208 -11.647 1.00 94.69 102 PRO A O 1
ATOM 842 N N . TRP A 1 103 ? -3.535 5.449 -9.560 1.00 96.31 103 TRP A N 1
ATOM 843 C CA . TRP A 1 103 ? -3.941 6.714 -8.952 1.00 96.31 103 TRP A CA 1
ATOM 844 C C . TRP A 1 103 ? -3.457 6.781 -7.507 1.00 96.31 103 TRP A C 1
ATOM 846 O O . TRP A 1 103 ? -3.232 5.736 -6.907 1.00 96.31 103 TRP A O 1
ATOM 856 N N . PRO A 1 104 ? -3.350 7.973 -6.913 1.00 97.56 104 PRO A N 1
ATOM 857 C CA . PRO A 1 104 ? -3.111 8.104 -5.486 1.00 97.56 104 PRO A CA 1
ATOM 858 C C . PRO A 1 104 ? -4.263 7.485 -4.695 1.00 97.56 104 PRO A C 1
ATOM 860 O O . PRO A 1 104 ? -5.437 7.756 -4.970 1.00 97.56 104 PRO A O 1
ATOM 863 N N . MET A 1 105 ? -3.930 6.604 -3.753 1.00 97.50 105 MET A N 1
ATOM 864 C CA . MET A 1 105 ? -4.911 5.880 -2.949 1.00 97.50 105 MET A CA 1
ATOM 865 C C . MET A 1 105 ? -4.464 5.733 -1.501 1.00 97.50 105 MET A C 1
ATOM 867 O O . MET A 1 105 ? -3.280 5.561 -1.206 1.00 97.50 105 MET A O 1
ATOM 871 N N . ILE A 1 106 ? -5.449 5.735 -0.608 1.00 97.44 106 ILE A N 1
ATOM 872 C CA . ILE A 1 106 ? -5.285 5.501 0.822 1.00 97.44 106 ILE A CA 1
ATOM 873 C C . ILE A 1 106 ? -6.118 4.277 1.176 1.00 97.44 106 ILE A C 1
ATOM 875 O O . ILE A 1 106 ? -7.337 4.262 1.005 1.00 97.44 106 ILE A O 1
ATOM 879 N N . ASN A 1 107 ? -5.454 3.236 1.653 1.00 97.31 107 ASN A N 1
ATOM 880 C CA . ASN A 1 107 ? -6.095 2.030 2.135 1.00 97.31 107 ASN A CA 1
ATOM 881 C C . ASN A 1 107 ? -6.178 2.075 3.660 1.00 97.31 107 ASN A C 1
ATOM 883 O O . ASN A 1 107 ? -5.153 2.144 4.336 1.00 97.31 107 ASN A O 1
ATOM 887 N N . ILE A 1 108 ? -7.400 2.036 4.178 1.00 96.19 108 ILE A N 1
ATOM 888 C CA . ILE A 1 108 ? -7.716 2.058 5.602 1.00 96.19 108 ILE A CA 1
ATOM 889 C C . ILE A 1 108 ? -8.077 0.627 5.990 1.00 96.19 108 ILE A C 1
ATOM 891 O O . ILE A 1 108 ? -9.106 0.087 5.570 1.00 96.19 108 ILE A O 1
ATOM 895 N N . LEU A 1 109 ? -7.198 -0.011 6.752 1.00 94.44 109 LEU A N 1
ATOM 896 C CA . LEU A 1 109 ? -7.278 -1.415 7.146 1.00 94.44 109 LEU A CA 1
ATOM 897 C C . LEU A 1 109 ? -7.544 -1.517 8.642 1.00 94.44 109 LEU A C 1
ATOM 899 O O . LEU A 1 109 ? -7.077 -0.679 9.402 1.00 94.44 109 LEU A O 1
ATOM 903 N N . ARG A 1 110 ? -8.214 -2.579 9.090 1.00 93.69 110 ARG A N 1
ATOM 904 C CA . ARG A 1 110 ? -8.300 -2.870 10.525 1.00 93.69 110 ARG A CA 1
ATOM 905 C C . ARG A 1 110 ? -7.037 -3.556 11.024 1.00 93.69 110 ARG A C 1
ATOM 907 O O . ARG A 1 110 ? -6.678 -4.633 10.543 1.00 93.69 110 ARG A O 1
ATOM 914 N N . THR A 1 111 ? -6.405 -2.974 12.035 1.00 90.00 111 THR A N 1
ATOM 915 C CA . THR A 1 111 ? -5.160 -3.470 12.626 1.00 90.00 111 THR A CA 1
ATOM 916 C C . THR A 1 111 ? -5.323 -4.892 13.167 1.00 90.00 111 THR A C 1
ATOM 918 O O . THR A 1 111 ? -4.452 -5.732 12.951 1.00 90.00 111 THR A O 1
ATOM 921 N N . ASN A 1 112 ? -6.456 -5.224 13.797 1.00 89.12 112 ASN A N 1
ATOM 922 C CA . ASN A 1 112 ? -6.706 -6.574 14.313 1.00 89.12 112 ASN A CA 1
ATOM 923 C C . ASN A 1 112 ? -6.762 -7.642 13.201 1.00 89.12 112 ASN A C 1
ATOM 925 O O . ASN A 1 112 ? -6.195 -8.722 13.362 1.00 89.12 112 ASN A O 1
ATOM 929 N N . GLN A 1 113 ? -7.389 -7.341 12.061 1.00 89.38 113 GLN A N 1
ATOM 930 C CA . GLN A 1 113 ? -7.479 -8.250 10.916 1.00 89.38 113 GLN A CA 1
ATOM 931 C C . GLN A 1 113 ? -6.131 -8.395 10.206 1.00 89.38 113 GLN A C 1
ATOM 933 O O . GLN A 1 113 ? -5.764 -9.506 9.826 1.00 89.38 113 GLN A O 1
ATOM 938 N N . VAL A 1 114 ? -5.363 -7.306 10.088 1.00 85.69 114 VAL A N 1
ATOM 939 C CA . VAL A 1 114 ? -3.987 -7.357 9.571 1.00 85.69 114 VAL A CA 1
ATOM 940 C C . VAL A 1 114 ? -3.108 -8.225 10.474 1.00 85.69 114 VAL A C 1
ATOM 942 O O . VAL A 1 114 ? -2.462 -9.147 9.980 1.00 85.69 114 VAL A O 1
ATOM 945 N N . ARG A 1 115 ? -3.143 -8.011 11.796 1.00 84.25 115 ARG A N 1
ATOM 946 C CA . ARG A 1 115 ? -2.393 -8.823 12.770 1.00 84.25 115 ARG A CA 1
ATOM 947 C C . ARG A 1 115 ? -2.810 -10.291 12.735 1.00 84.25 115 ARG A C 1
ATOM 949 O O . ARG A 1 115 ? -1.951 -11.162 12.775 1.00 84.25 115 ARG A O 1
ATOM 956 N N . ALA A 1 116 ? -4.107 -10.579 12.622 1.00 83.38 116 ALA A N 1
ATOM 957 C CA . ALA A 1 116 ? -4.600 -11.948 12.492 1.00 83.38 116 ALA A CA 1
ATOM 958 C C . ALA A 1 116 ? -4.091 -12.622 11.207 1.00 83.38 116 ALA A C 1
ATOM 960 O O . ALA A 1 116 ? -3.681 -13.778 11.254 1.00 83.38 116 ALA A O 1
ATOM 961 N N . ALA A 1 117 ? -4.063 -11.898 10.084 1.00 78.62 117 ALA A N 1
ATOM 962 C CA . ALA A 1 117 ? -3.535 -12.400 8.816 1.00 78.62 117 ALA A CA 1
ATOM 963 C C . ALA A 1 117 ? -2.006 -12.578 8.826 1.00 78.62 117 ALA A C 1
ATOM 965 O O . ALA A 1 117 ? -1.485 -13.418 8.098 1.00 78.62 117 ALA A O 1
ATOM 966 N N . GLN A 1 118 ? -1.295 -11.800 9.642 1.00 72.50 118 GLN A N 1
ATOM 967 C CA . GLN A 1 118 ? 0.154 -11.897 9.834 1.00 72.50 118 GLN A CA 1
ATOM 968 C C . GLN A 1 118 ? 0.555 -12.876 10.944 1.00 72.50 118 GLN A C 1
ATOM 970 O O . GLN A 1 118 ? 1.740 -13.155 11.106 1.00 72.50 118 GLN A O 1
ATOM 975 N N . LYS A 1 119 ? -0.395 -13.409 11.722 1.00 73.69 119 LYS A N 1
ATOM 976 C CA . LYS A 1 119 ? -0.088 -14.329 12.821 1.00 73.69 119 LYS A CA 1
ATOM 977 C C . LYS A 1 119 ? 0.599 -15.586 12.269 1.00 73.69 119 LYS A C 1
ATOM 979 O O . LYS A 1 119 ? 0.032 -16.278 11.427 1.00 73.69 119 LYS A O 1
ATOM 984 N N . GLY A 1 120 ? 1.814 -15.864 12.744 1.00 59.53 120 GLY A N 1
ATOM 985 C CA . GLY A 1 120 ? 2.650 -16.970 12.253 1.00 59.53 120 GLY A CA 1
ATOM 986 C C . GLY A 1 120 ? 3.337 -16.704 10.905 1.00 59.53 120 GLY A C 1
ATOM 987 O O . GLY A 1 120 ? 3.854 -17.633 10.290 1.00 59.53 120 GLY A O 1
ATOM 988 N N . ILE A 1 121 ? 3.320 -15.456 10.419 1.00 60.53 121 ILE A N 1
ATOM 989 C CA . ILE A 1 121 ? 4.094 -15.003 9.260 1.00 60.53 121 ILE A CA 1
ATOM 990 C C . ILE A 1 121 ? 5.102 -13.957 9.750 1.00 60.53 121 ILE A C 1
ATOM 992 O O . ILE A 1 121 ? 4.701 -12.854 10.129 1.00 60.53 121 ILE A O 1
ATOM 996 N N . PRO A 1 122 ? 6.414 -14.239 9.708 1.00 61.75 122 PRO A N 1
ATOM 997 C CA . PRO A 1 122 ? 7.431 -13.255 10.045 1.00 61.75 122 PRO A CA 1
ATOM 998 C C . PRO A 1 122 ? 7.273 -11.976 9.213 1.00 61.75 122 PRO A C 1
ATOM 1000 O O . PRO A 1 122 ? 7.222 -12.022 7.980 1.00 61.75 122 PRO A O 1
ATOM 1003 N N . THR A 1 123 ? 7.241 -10.823 9.886 1.00 55.53 123 THR A N 1
ATOM 1004 C CA . THR A 1 123 ? 6.944 -9.501 9.302 1.00 55.53 123 THR A CA 1
ATOM 1005 C C . THR A 1 123 ? 7.840 -9.144 8.106 1.00 55.53 123 THR A C 1
ATOM 1007 O O . THR A 1 123 ? 7.419 -8.399 7.227 1.00 55.53 123 THR A O 1
ATOM 1010 N N . GLY A 1 124 ? 9.050 -9.709 8.014 1.00 62.06 124 GLY A N 1
ATOM 1011 C CA . GLY A 1 124 ? 9.981 -9.506 6.896 1.00 62.06 124 GLY A CA 1
ATOM 1012 C C . GLY A 1 124 ? 9.721 -10.364 5.650 1.00 62.06 124 GLY A C 1
ATOM 1013 O O . GLY A 1 124 ? 10.076 -9.953 4.543 1.00 62.06 124 GLY A O 1
ATOM 1014 N N . LEU A 1 125 ? 9.079 -11.527 5.792 1.00 66.00 125 LEU A N 1
ATOM 1015 C CA . LEU A 1 125 ? 8.917 -12.479 4.685 1.00 66.00 125 LEU A CA 1
ATOM 1016 C C . LEU A 1 125 ? 7.939 -11.991 3.626 1.00 66.00 125 LEU A C 1
ATOM 1018 O O . LEU A 1 125 ? 8.160 -12.227 2.442 1.00 66.00 125 LEU A O 1
ATOM 1022 N N . VAL A 1 126 ? 6.880 -11.283 4.027 1.00 68.88 126 VAL A N 1
ATOM 1023 C CA . VAL A 1 126 ? 5.913 -10.721 3.072 1.00 68.88 126 VAL A CA 1
ATOM 1024 C C . VAL A 1 126 ? 6.619 -9.761 2.112 1.00 68.88 126 VAL A C 1
ATOM 1026 O O . VAL A 1 126 ? 6.412 -9.836 0.903 1.00 68.88 126 VAL A O 1
ATOM 1029 N N . TYR A 1 127 ? 7.512 -8.913 2.627 1.00 68.56 127 TYR A N 1
ATOM 1030 C CA . TYR A 1 127 ? 8.292 -7.986 1.806 1.00 68.56 127 TYR A CA 1
ATOM 1031 C C . TYR A 1 127 ? 9.280 -8.719 0.894 1.00 68.56 127 TYR A C 1
ATOM 1033 O O . TYR A 1 127 ? 9.284 -8.486 -0.311 1.00 68.56 127 TYR A O 1
ATOM 1041 N N . GLN A 1 128 ? 10.056 -9.662 1.440 1.00 71.75 128 GLN A N 1
ATOM 1042 C CA . GLN A 1 128 ? 11.022 -10.447 0.660 1.00 71.75 128 GLN A CA 1
ATOM 1043 C C . GLN A 1 128 ? 10.348 -11.251 -0.459 1.00 71.75 128 GLN A C 1
ATOM 1045 O O . GLN A 1 128 ? 10.854 -11.315 -1.580 1.00 71.75 128 GLN A O 1
ATOM 1050 N N . GLN A 1 129 ? 9.183 -11.837 -0.183 1.00 75.00 129 GLN A N 1
ATOM 1051 C CA . GLN A 1 129 ? 8.432 -12.590 -1.176 1.00 75.00 129 GLN A CA 1
ATOM 1052 C C . GLN A 1 129 ? 7.846 -11.680 -2.256 1.00 75.00 129 GLN A C 1
ATOM 1054 O O . GLN A 1 129 ? 7.894 -12.036 -3.438 1.00 75.00 129 GLN A O 1
ATOM 1059 N N . ASN A 1 130 ? 7.308 -10.519 -1.873 1.00 78.62 130 ASN A N 1
ATOM 1060 C CA . ASN A 1 130 ? 6.820 -9.529 -2.829 1.00 78.62 130 ASN A CA 1
ATOM 1061 C C . ASN A 1 130 ? 7.954 -9.077 -3.748 1.00 78.62 130 ASN A C 1
ATOM 1063 O O . ASN A 1 130 ? 7.787 -9.095 -4.960 1.00 78.62 130 ASN A O 1
ATOM 1067 N N . GLU A 1 131 ? 9.130 -8.779 -3.203 1.00 79.50 131 GLU A N 1
ATOM 1068 C CA . GLU A 1 131 ? 10.319 -8.457 -3.994 1.00 79.50 131 GLU A CA 1
ATOM 1069 C C . GLU A 1 131 ? 10.729 -9.573 -4.934 1.00 79.50 131 GLU A C 1
ATOM 1071 O O . GLU A 1 131 ? 10.882 -9.329 -6.124 1.00 79.50 131 GLU A O 1
ATOM 1076 N N . LYS A 1 132 ? 10.873 -10.803 -4.438 1.00 81.62 132 LYS A N 1
ATOM 1077 C CA . LYS A 1 132 ? 11.241 -11.951 -5.274 1.00 81.62 132 LYS A CA 1
ATOM 1078 C C . LYS A 1 132 ? 10.251 -12.135 -6.425 1.00 81.62 132 LYS A C 1
ATOM 1080 O O . LYS A 1 132 ? 10.658 -12.332 -7.569 1.00 81.62 132 LYS A O 1
ATOM 1085 N N . THR A 1 133 ? 8.957 -12.036 -6.129 1.00 83.38 133 THR A N 1
ATOM 1086 C CA . THR A 1 133 ? 7.885 -12.204 -7.118 1.00 83.38 133 THR A CA 1
ATOM 1087 C C . THR A 1 133 ? 7.905 -11.070 -8.143 1.00 83.38 133 THR A C 1
ATOM 1089 O O . THR A 1 133 ? 7.937 -11.331 -9.342 1.00 83.38 133 THR A O 1
ATOM 1092 N N . LEU A 1 134 ? 7.962 -9.815 -7.691 1.00 86.75 134 LEU A N 1
ATOM 1093 C CA . LEU A 1 134 ? 7.969 -8.639 -8.563 1.00 86.75 134 LEU A CA 1
ATOM 1094 C C . LEU A 1 134 ? 9.254 -8.543 -9.391 1.00 86.75 134 LEU A C 1
ATOM 1096 O O . LEU A 1 134 ? 9.191 -8.183 -10.561 1.00 86.75 134 LEU A O 1
ATOM 1100 N N . ASN A 1 135 ? 10.404 -8.934 -8.839 1.00 85.62 135 ASN A N 1
ATOM 1101 C CA . ASN A 1 135 ? 11.664 -9.019 -9.579 1.00 85.62 135 ASN A CA 1
ATOM 1102 C C . ASN A 1 135 ? 11.638 -10.116 -10.651 1.00 85.62 135 ASN A C 1
ATOM 1104 O O . ASN A 1 135 ? 12.274 -9.954 -11.686 1.00 85.62 135 ASN A O 1
ATOM 1108 N N . THR A 1 136 ? 10.900 -11.210 -10.426 1.00 86.62 136 THR A N 1
ATOM 1109 C CA . THR A 1 136 ? 10.733 -12.275 -11.433 1.00 86.62 136 THR A CA 1
ATOM 1110 C C . THR A 1 136 ? 9.942 -11.779 -12.646 1.00 86.62 136 THR A C 1
ATOM 1112 O O . THR A 1 136 ? 10.248 -12.173 -13.765 1.00 86.62 136 THR A O 1
ATOM 1115 N N . ILE A 1 137 ? 8.950 -10.908 -12.427 1.00 88.50 137 ILE A N 1
ATOM 1116 C CA . ILE A 1 137 ? 8.180 -10.256 -13.502 1.00 88.50 137 ILE A CA 1
ATOM 1117 C C . ILE A 1 137 ? 9.033 -9.160 -14.165 1.00 88.50 137 ILE A C 1
ATOM 1119 O O . ILE A 1 137 ? 9.156 -9.084 -15.381 1.00 88.50 137 ILE A O 1
ATOM 1123 N N . GLY A 1 138 ? 9.684 -8.332 -13.348 1.00 88.44 138 GLY A N 1
ATOM 1124 C CA . GLY A 1 138 ? 10.582 -7.274 -13.791 1.00 88.44 138 GLY A CA 1
ATOM 1125 C C . GLY A 1 138 ? 9.889 -5.927 -14.012 1.00 88.44 138 GLY A C 1
ATOM 1126 O O . GLY A 1 138 ? 8.741 -5.822 -14.445 1.00 88.44 138 GLY A O 1
ATOM 1127 N N . SER A 1 139 ? 10.627 -4.855 -13.724 1.00 88.81 139 SER A N 1
ATOM 1128 C CA . SER A 1 139 ? 10.122 -3.477 -13.756 1.00 88.81 139 SER A CA 1
ATOM 1129 C C . SER A 1 139 ? 9.544 -3.015 -15.103 1.00 88.81 139 SER A C 1
ATOM 1131 O O . SER A 1 139 ? 8.561 -2.278 -15.061 1.00 88.81 139 SER A O 1
ATOM 1133 N N . PRO A 1 140 ? 10.086 -3.388 -16.284 1.00 91.12 140 PRO A N 1
ATOM 1134 C CA . PRO A 1 140 ? 9.518 -2.956 -17.565 1.00 91.12 140 PRO A CA 1
ATOM 1135 C C . PRO A 1 140 ? 8.110 -3.503 -17.818 1.00 91.12 140 PRO A C 1
ATOM 1137 O O . PRO A 1 140 ? 7.243 -2.771 -18.291 1.00 91.12 140 PRO A O 1
ATOM 1140 N N . GLU A 1 141 ? 7.876 -4.773 -17.484 1.00 91.38 141 GLU A N 1
ATOM 1141 C CA . GLU A 1 141 ? 6.571 -5.407 -17.671 1.00 91.38 141 GLU A CA 1
ATOM 1142 C C . GLU A 1 141 ? 5.550 -4.819 -16.690 1.00 91.38 141 GLU A C 1
ATOM 1144 O O . GLU A 1 141 ? 4.456 -4.423 -17.087 1.00 91.38 141 GLU A O 1
ATOM 1149 N N . LEU A 1 142 ? 5.948 -4.645 -15.427 1.00 92.31 142 LEU A N 1
ATOM 1150 C CA . LEU A 1 142 ? 5.124 -4.002 -14.402 1.00 92.31 142 LEU A CA 1
ATOM 1151 C C . LEU A 1 142 ? 4.771 -2.545 -14.756 1.00 92.31 142 LEU A C 1
ATOM 1153 O O . LEU A 1 142 ? 3.633 -2.123 -14.552 1.00 92.31 142 LEU A O 1
ATOM 1157 N N . GLU A 1 143 ? 5.708 -1.784 -15.331 1.00 92.38 143 GLU A N 1
ATOM 1158 C CA . GLU A 1 143 ? 5.452 -0.425 -15.831 1.00 92.38 143 GLU A CA 1
ATOM 1159 C C . GLU A 1 143 ? 4.417 -0.436 -16.961 1.00 92.38 143 GLU A C 1
ATOM 1161 O O . GLU A 1 143 ? 3.511 0.399 -16.995 1.00 92.38 143 GLU A O 1
ATOM 1166 N N . GLN A 1 144 ? 4.527 -1.391 -17.889 1.00 93.38 144 GLN A N 1
ATOM 1167 C CA . GLN A 1 144 ? 3.581 -1.530 -18.990 1.00 93.38 144 GLN A CA 1
ATOM 1168 C C . GLN A 1 144 ? 2.176 -1.871 -18.477 1.00 93.38 144 GLN A C 1
ATOM 1170 O O . GLN A 1 144 ? 1.206 -1.244 -18.910 1.00 93.38 144 GLN A O 1
ATOM 1175 N N . MET A 1 145 ? 2.065 -2.799 -17.520 1.00 94.00 145 MET A N 1
ATOM 1176 C CA . MET A 1 145 ? 0.798 -3.134 -16.859 1.00 94.00 145 MET A CA 1
ATOM 1177 C C . MET A 1 145 ? 0.196 -1.916 -16.153 1.00 94.00 145 MET A C 1
ATOM 1179 O O . MET A 1 145 ? -0.984 -1.615 -16.338 1.00 94.00 145 MET A O 1
ATOM 1183 N N . LEU A 1 146 ? 1.009 -1.166 -15.402 1.00 92.62 146 LEU A N 1
ATOM 1184 C CA . LEU A 1 146 ? 0.579 0.035 -14.689 1.00 92.62 146 LEU A CA 1
ATOM 1185 C C . LEU A 1 146 ? 0.055 1.115 -15.648 1.00 92.62 146 LEU A C 1
ATOM 1187 O O . LEU A 1 146 ? -1.019 1.677 -15.416 1.00 92.62 146 LEU A O 1
ATOM 1191 N N . ARG A 1 147 ? 0.775 1.376 -16.748 1.00 92.00 147 ARG A N 1
ATOM 1192 C CA . ARG A 1 147 ? 0.379 2.351 -17.780 1.00 92.00 147 ARG A CA 1
ATOM 1193 C C . ARG A 1 147 ? -0.904 1.955 -18.493 1.00 92.00 147 ARG A C 1
ATOM 1195 O O . ARG A 1 147 ? -1.785 2.794 -18.675 1.00 92.00 147 ARG A O 1
ATOM 1202 N N . ASN A 1 148 ? -1.011 0.686 -18.874 1.00 93.94 148 ASN A N 1
ATOM 1203 C CA . ASN A 1 148 ? -2.177 0.159 -19.578 1.00 93.94 148 ASN A CA 1
ATOM 1204 C C . ASN A 1 148 ? -3.362 -0.089 -18.637 1.00 93.94 148 ASN A C 1
ATOM 1206 O O . ASN A 1 148 ? -4.485 -0.263 -19.106 1.00 93.94 148 ASN A O 1
ATOM 1210 N N . ARG A 1 149 ? -3.116 -0.074 -17.318 1.00 92.00 149 ARG A N 1
ATOM 1211 C CA . ARG A 1 149 ? -4.062 -0.464 -16.263 1.00 92.00 149 ARG A CA 1
ATOM 1212 C C . ARG A 1 149 ? -4.593 -1.879 -16.474 1.00 92.00 149 ARG A C 1
ATOM 1214 O O . ARG A 1 149 ? -5.748 -2.167 -16.168 1.00 92.00 149 ARG A O 1
ATOM 1221 N N . ASP A 1 150 ? -3.732 -2.741 -17.001 1.00 91.69 150 ASP A N 1
ATOM 1222 C CA . ASP A 1 150 ? -4.044 -4.122 -17.324 1.00 91.69 150 ASP A CA 1
ATOM 1223 C C . ASP A 1 150 ? -3.142 -5.048 -16.513 1.00 91.69 150 ASP A C 1
ATOM 1225 O O . ASP A 1 150 ? -1.956 -5.200 -16.794 1.00 91.69 150 ASP A O 1
ATOM 1229 N N . TRP A 1 151 ? -3.736 -5.654 -15.489 1.00 88.88 151 TRP A N 1
ATOM 1230 C CA . TRP A 1 151 ? -3.083 -6.621 -14.608 1.00 88.88 151 TRP A CA 1
ATOM 1231 C C . TRP A 1 151 ? -3.449 -8.067 -14.965 1.00 88.88 151 TRP A C 1
ATOM 1233 O O . TRP A 1 151 ? -3.133 -8.984 -14.209 1.00 88.88 151 TRP A O 1
ATOM 1243 N N . THR A 1 152 ? -4.114 -8.291 -16.107 1.00 88.50 152 THR A N 1
ATOM 1244 C CA . THR A 1 152 ? -4.470 -9.630 -16.603 1.00 88.50 152 THR A CA 1
ATOM 1245 C C . THR A 1 152 ? -3.274 -10.586 -16.658 1.00 88.50 152 THR A C 1
ATOM 1247 O O . THR A 1 152 ? -3.448 -11.730 -16.237 1.00 88.50 152 THR A O 1
ATOM 1250 N N . PRO A 1 153 ? -2.052 -10.162 -17.055 1.00 86.50 153 PRO A N 1
ATOM 1251 C CA . PRO A 1 153 ? -0.896 -11.061 -17.067 1.00 86.50 153 PRO A CA 1
ATOM 1252 C C . PRO A 1 153 ? -0.544 -11.669 -15.697 1.00 86.50 153 PRO A C 1
ATOM 1254 O O . PRO A 1 153 ? 0.085 -12.721 -15.638 1.00 86.50 153 PRO A O 1
ATOM 1257 N N . LEU A 1 154 ? -0.971 -11.049 -14.588 1.00 82.31 154 LEU A N 1
ATOM 1258 C CA . LEU A 1 154 ? -0.713 -11.554 -13.236 1.00 82.31 154 LEU A CA 1
ATOM 1259 C C . LEU A 1 154 ? -1.721 -12.608 -12.761 1.00 82.31 154 LEU A C 1
ATOM 1261 O O . LEU A 1 154 ? -1.484 -13.228 -11.726 1.00 82.31 154 LEU A O 1
ATOM 1265 N N . GLN A 1 155 ? -2.830 -12.832 -13.477 1.00 79.94 155 GLN A N 1
ATOM 1266 C CA . GLN A 1 155 ? -3.895 -13.746 -13.029 1.00 79.94 155 GLN A CA 1
ATOM 1267 C C . GLN A 1 155 ? -3.399 -15.185 -12.832 1.00 79.94 155 GLN A C 1
ATOM 1269 O O . GLN A 1 155 ? -3.832 -15.861 -11.899 1.00 79.94 155 GLN A O 1
ATOM 1274 N N . ASP A 1 156 ? -2.449 -15.619 -13.661 1.00 76.06 156 ASP A N 1
ATOM 1275 C CA . ASP A 1 156 ? -1.898 -16.976 -13.636 1.00 76.06 156 ASP A CA 1
ATOM 1276 C C . ASP A 1 156 ? -0.576 -17.089 -12.858 1.00 76.06 156 ASP A C 1
ATOM 1278 O O . ASP A 1 156 ? -0.032 -18.188 -12.691 1.00 76.06 156 ASP A O 1
ATOM 1282 N N . VAL A 1 157 ? -0.051 -15.972 -12.341 1.00 73.75 157 VAL A N 1
ATOM 1283 C CA . VAL A 1 157 ? 1.197 -15.959 -11.573 1.00 73.75 157 VAL A CA 1
ATOM 1284 C C . VAL A 1 157 ? 0.946 -16.586 -10.203 1.00 73.75 157 VAL A C 1
ATOM 1286 O O . VAL A 1 157 ? 0.393 -15.981 -9.283 1.00 73.75 157 VAL A O 1
ATOM 1289 N N . LYS A 1 158 ? 1.378 -17.840 -10.041 1.00 65.38 158 LYS A N 1
ATOM 1290 C CA . LYS A 1 158 ? 1.293 -18.543 -8.759 1.00 65.38 158 LYS A CA 1
ATOM 1291 C C . LYS A 1 158 ? 2.383 -18.053 -7.817 1.00 65.38 158 LYS A C 1
ATOM 1293 O O . LYS A 1 158 ? 3.559 -18.364 -7.994 1.00 65.38 158 LYS A O 1
ATOM 1298 N N . VAL A 1 159 ? 1.979 -17.369 -6.751 1.00 65.19 159 VAL A N 1
ATOM 1299 C CA . VAL A 1 159 ? 2.860 -17.131 -5.602 1.00 65.19 159 VAL A CA 1
ATOM 1300 C C . VAL A 1 159 ? 3.179 -18.485 -4.965 1.00 65.19 159 VAL A C 1
ATOM 1302 O O . VAL A 1 159 ? 2.267 -19.218 -4.573 1.00 65.19 159 VAL A O 1
ATOM 1305 N N . ASN A 1 160 ? 4.462 -18.838 -4.871 1.00 60.41 160 ASN A N 1
ATOM 1306 C CA . ASN A 1 160 ? 4.877 -20.078 -4.223 1.00 60.41 160 ASN A CA 1
ATOM 1307 C C . ASN A 1 160 ? 4.619 -19.988 -2.710 1.00 60.41 160 ASN A C 1
ATOM 1309 O O . ASN A 1 160 ? 5.413 -19.433 -1.959 1.00 60.41 160 ASN A O 1
ATOM 1313 N N . ARG A 1 161 ? 3.481 -20.528 -2.265 1.00 56.78 161 ARG A N 1
ATOM 1314 C CA . ARG A 1 161 ? 3.078 -20.538 -0.851 1.00 56.78 161 ARG A CA 1
ATOM 1315 C C . ARG A 1 161 ? 3.732 -21.656 -0.032 1.00 56.78 161 ARG A C 1
ATOM 1317 O O . ARG A 1 161 ? 3.571 -21.659 1.181 1.00 56.78 161 ARG A O 1
ATOM 1324 N N . ARG A 1 162 ? 4.477 -22.583 -0.653 1.00 50.66 162 ARG A N 1
ATOM 1325 C CA . ARG A 1 162 ? 5.189 -23.643 0.091 1.00 50.66 162 ARG A CA 1
ATOM 1326 C C . ARG A 1 162 ? 6.255 -23.062 1.015 1.00 50.66 162 ARG A C 1
ATOM 1328 O O . ARG A 1 162 ? 6.450 -23.577 2.110 1.00 50.66 162 ARG A O 1
ATOM 1335 N N . ASP A 1 163 ? 6.857 -21.949 0.602 1.00 51.06 163 ASP A N 1
ATOM 1336 C CA . ASP A 1 163 ? 7.806 -21.199 1.420 1.00 51.06 163 ASP A CA 1
ATOM 1337 C C . ASP A 1 163 ? 7.102 -20.653 2.689 1.00 51.06 163 ASP A C 1
ATOM 1339 O O . ASP A 1 163 ? 7.679 -20.689 3.769 1.00 51.06 163 ASP A O 1
ATOM 1343 N N . PHE A 1 164 ? 5.815 -20.270 2.619 1.00 48.75 164 PHE A N 1
ATOM 1344 C CA . PHE A 1 164 ? 5.030 -19.854 3.795 1.00 48.75 164 PHE A CA 1
ATOM 1345 C C . PHE A 1 164 ? 4.704 -21.011 4.750 1.00 48.75 164 PHE A C 1
ATOM 1347 O O . PHE A 1 164 ? 4.770 -20.823 5.959 1.00 48.75 164 PHE A O 1
ATOM 1354 N N . GLU A 1 165 ? 4.348 -22.197 4.246 1.00 42.66 165 GLU A N 1
ATOM 1355 C CA . GLU A 1 165 ? 4.037 -23.355 5.102 1.00 42.66 165 GLU A CA 1
ATOM 1356 C C . GLU A 1 165 ? 5.270 -23.883 5.839 1.00 42.66 165 GLU A C 1
ATOM 1358 O O . GLU A 1 165 ? 5.185 -24.157 7.034 1.00 42.66 165 GLU A O 1
ATOM 1363 N N . ALA A 1 166 ? 6.413 -23.987 5.155 1.00 45.88 166 ALA A N 1
ATOM 1364 C CA . ALA A 1 166 ? 7.660 -24.441 5.766 1.00 45.88 166 ALA A CA 1
ATOM 1365 C C . ALA A 1 166 ? 8.138 -23.489 6.877 1.00 45.88 166 ALA A C 1
ATOM 1367 O O . ALA A 1 166 ? 8.598 -23.939 7.925 1.00 45.88 166 ALA A O 1
ATOM 1368 N N . LEU A 1 167 ? 7.980 -22.177 6.676 1.00 46.47 167 LEU A N 1
ATOM 1369 C CA . LEU A 1 167 ? 8.352 -21.160 7.662 1.00 46.47 167 LEU A CA 1
ATOM 1370 C C . LEU A 1 167 ? 7.321 -21.011 8.793 1.00 46.47 167 LEU A C 1
ATOM 1372 O O . LEU A 1 167 ? 7.728 -20.817 9.934 1.00 46.47 167 LEU A O 1
ATOM 1376 N N . ARG A 1 168 ? 6.020 -21.202 8.525 1.00 44.16 168 ARG A N 1
ATOM 1377 C CA . ARG A 1 168 ? 4.981 -21.295 9.568 1.00 44.16 168 ARG A CA 1
ATOM 1378 C C . ARG A 1 168 ? 5.244 -22.467 10.512 1.00 44.16 168 ARG A C 1
ATOM 1380 O O . ARG A 1 168 ? 5.230 -22.286 11.719 1.00 44.16 168 ARG A O 1
ATOM 1387 N N . VAL A 1 169 ? 5.553 -23.648 9.967 1.00 43.72 169 VAL A N 1
ATOM 1388 C CA . VAL A 1 169 ? 5.891 -24.846 10.761 1.00 43.72 169 VAL A CA 1
ATOM 1389 C C . VAL A 1 169 ? 7.159 -24.629 11.591 1.00 43.72 169 VAL A C 1
ATOM 1391 O O . VAL A 1 169 ? 7.213 -25.049 12.744 1.00 43.72 169 VAL A O 1
ATOM 1394 N N . ALA A 1 170 ? 8.168 -23.949 11.037 1.00 40.00 170 ALA A N 1
ATOM 1395 C CA . ALA A 1 170 ? 9.383 -23.608 11.775 1.00 40.00 170 ALA A CA 1
ATOM 1396 C C . ALA A 1 170 ? 9.116 -22.635 12.939 1.00 40.00 170 ALA A C 1
ATOM 1398 O O . ALA A 1 170 ? 9.753 -22.755 13.983 1.00 40.00 170 ALA A O 1
ATOM 1399 N N . GLN A 1 171 ? 8.168 -21.707 12.780 1.00 41.25 171 GLN A N 1
ATOM 1400 C CA . GLN A 1 171 ? 7.805 -20.734 13.809 1.00 41.25 171 GLN A CA 1
ATOM 1401 C C . GLN A 1 171 ? 6.847 -21.312 14.865 1.00 41.25 171 GLN A C 1
ATOM 1403 O O . GLN A 1 171 ? 7.052 -21.076 16.050 1.00 41.25 171 GLN A O 1
ATOM 1408 N N . ASP A 1 172 ? 5.891 -22.161 14.474 1.00 41.62 172 ASP A N 1
ATOM 1409 C CA . ASP A 1 172 ? 5.046 -22.932 15.403 1.00 41.62 172 ASP A CA 1
ATOM 1410 C C . ASP A 1 172 ? 5.907 -23.841 16.313 1.00 41.62 172 ASP A C 1
ATOM 1412 O O . ASP A 1 172 ? 5.581 -24.060 17.482 1.00 41.62 172 ASP A O 1
ATOM 1416 N N . LEU A 1 173 ? 7.053 -24.325 15.806 1.00 39.28 173 LEU A N 1
ATOM 1417 C CA . LEU A 1 173 ? 8.076 -25.021 16.599 1.00 39.28 173 LEU A CA 1
ATOM 1418 C C . LEU A 1 173 ? 8.839 -24.099 17.572 1.00 39.28 173 LEU A C 1
ATOM 1420 O O . LEU A 1 173 ? 9.301 -24.576 18.607 1.00 39.28 173 LEU A O 1
ATOM 1424 N N . GLN A 1 174 ? 9.012 -22.814 17.241 1.00 40.53 174 GLN A N 1
ATOM 1425 C CA . GLN A 1 174 ? 9.728 -21.828 18.065 1.00 40.53 174 GLN A CA 1
ATOM 1426 C C . GLN A 1 174 ? 8.846 -21.211 19.160 1.00 40.53 174 GLN A C 1
ATOM 1428 O O . GLN A 1 174 ? 9.339 -20.979 20.262 1.00 40.53 174 GLN A O 1
ATOM 1433 N N . ASP A 1 175 ? 7.556 -20.997 18.889 1.00 38.97 175 ASP A N 1
ATOM 1434 C CA . ASP A 1 175 ? 6.606 -20.363 19.817 1.00 38.97 175 ASP A CA 1
ATOM 1435 C C . ASP A 1 175 ? 5.973 -21.355 20.821 1.00 38.97 175 ASP A C 1
ATOM 1437 O O . ASP A 1 175 ? 5.211 -20.959 21.702 1.00 38.97 175 ASP A O 1
ATOM 1441 N N . GLY A 1 176 ? 6.321 -22.647 20.744 1.00 43.72 176 GLY A N 1
ATOM 1442 C CA . GLY A 1 176 ? 5.963 -23.654 21.751 1.00 43.72 176 GLY A CA 1
ATOM 1443 C C . GLY A 1 176 ? 4.516 -24.158 21.704 1.00 43.72 176 GLY A C 1
ATOM 1444 O O . GLY A 1 176 ? 4.092 -24.858 22.623 1.00 43.72 176 GLY A O 1
ATOM 1445 N N . ASP A 1 177 ? 3.766 -23.867 20.638 1.00 38.62 177 ASP A N 1
ATOM 1446 C CA . ASP A 1 177 ? 2.368 -24.302 20.474 1.00 38.62 177 ASP A CA 1
ATOM 1447 C C . ASP A 1 177 ? 2.225 -25.745 19.946 1.00 38.62 177 ASP A C 1
ATOM 1449 O O . ASP A 1 177 ? 1.117 -26.226 19.691 1.00 38.62 177 ASP A O 1
ATOM 1453 N N . VAL A 1 178 ? 3.333 -26.491 19.852 1.00 35.00 178 VAL A N 1
ATOM 1454 C CA . VAL A 1 178 ? 3.302 -27.933 19.594 1.00 35.00 178 VAL A CA 1
ATOM 1455 C C . VAL A 1 178 ? 3.548 -28.698 20.889 1.00 35.00 178 VAL A C 1
ATOM 1457 O O . VAL A 1 178 ? 4.644 -28.689 21.451 1.00 35.00 178 VAL A O 1
ATOM 1460 N N . LYS A 1 179 ? 2.515 -29.393 21.377 1.00 34.59 179 LYS A N 1
ATOM 1461 C CA . LYS A 1 179 ? 2.655 -30.304 22.516 1.00 34.59 179 LYS A CA 1
ATOM 1462 C C . LYS A 1 179 ? 3.653 -31.402 22.152 1.00 34.59 179 LYS A C 1
ATOM 1464 O O . LYS A 1 179 ? 3.506 -32.066 21.130 1.00 34.59 179 LYS A O 1
ATOM 1469 N N . SER A 1 180 ? 4.626 -31.650 23.032 1.00 36.12 180 SER A N 1
ATOM 1470 C CA . SER A 1 180 ? 5.637 -32.704 22.844 1.00 36.12 180 SER A CA 1
ATOM 1471 C C . SER A 1 180 ? 5.052 -34.125 22.766 1.00 36.12 180 SER A C 1
ATOM 1473 O O . SER A 1 180 ? 5.797 -35.067 22.520 1.00 36.12 180 SER A O 1
ATOM 1475 N N . SER A 1 181 ? 3.738 -34.289 22.965 1.00 33.03 181 SER A N 1
ATOM 1476 C CA . SER A 1 181 ? 3.009 -35.546 22.782 1.00 33.03 181 SER A CA 1
ATOM 1477 C C . SER A 1 181 ? 2.905 -35.993 21.326 1.00 33.03 181 SER A C 1
ATOM 1479 O O . SER A 1 181 ? 2.641 -37.165 21.082 1.00 33.03 181 SER A O 1
ATOM 1481 N N . ASP A 1 182 ? 3.108 -35.091 20.364 1.00 33.25 182 ASP A N 1
ATOM 1482 C CA . ASP A 1 182 ? 2.831 -35.395 18.955 1.00 33.25 182 ASP A CA 1
ATOM 1483 C C . ASP A 1 182 ? 4.062 -35.949 18.211 1.00 33.25 182 ASP A C 1
ATOM 1485 O O . ASP A 1 182 ? 3.954 -36.365 17.058 1.00 33.25 182 ASP A O 1
ATOM 1489 N N . TYR A 1 183 ? 5.217 -36.044 18.889 1.00 32.97 183 TYR A N 1
ATOM 1490 C CA . TYR A 1 183 ? 6.447 -36.644 18.348 1.00 32.97 183 TYR A CA 1
ATOM 1491 C C . TYR A 1 183 ? 7.199 -37.517 19.361 1.00 32.97 183 TYR A C 1
ATOM 1493 O O . TYR A 1 183 ? 8.431 -37.555 19.341 1.00 32.97 183 TYR A O 1
ATOM 1501 N N . GLU A 1 184 ? 6.500 -38.231 20.250 1.00 26.41 184 GLU A N 1
ATOM 1502 C CA . GLU A 1 184 ? 7.158 -39.265 21.057 1.00 26.41 184 GLU A CA 1
ATOM 1503 C C . GLU A 1 184 ? 7.733 -40.368 20.150 1.00 26.41 184 GLU A C 1
ATOM 1505 O O . GLU A 1 184 ? 7.068 -41.332 19.776 1.00 26.41 184 GLU A O 1
ATOM 1510 N N . LEU A 1 185 ? 9.018 -40.237 19.828 1.00 26.56 185 LEU A N 1
ATOM 1511 C CA . LEU A 1 185 ? 9.908 -41.350 19.549 1.00 26.56 185 LEU A CA 1
ATOM 1512 C C . LEU A 1 185 ? 10.919 -41.401 20.694 1.00 26.56 185 LEU A C 1
ATOM 1514 O O . LEU A 1 185 ? 11.752 -40.519 20.877 1.00 26.56 185 LEU A O 1
ATOM 1518 N N . SER A 1 186 ? 10.724 -42.438 21.500 1.00 26.31 186 SER A N 1
ATOM 1519 C CA . SER A 1 186 ? 11.433 -42.832 22.713 1.00 26.31 186 SER A CA 1
ATOM 1520 C C . SER A 1 186 ? 12.907 -42.425 22.810 1.00 26.31 186 SER A C 1
ATOM 1522 O O . SER A 1 186 ? 13.713 -42.690 21.921 1.00 26.31 186 SER A O 1
ATOM 1524 N N . VAL A 1 187 ? 13.224 -41.898 23.992 1.00 27.55 187 VAL A N 1
ATOM 1525 C CA . VAL A 1 187 ? 14.540 -41.658 24.588 1.00 27.55 187 VAL A CA 1
ATOM 1526 C C . VAL A 1 187 ? 15.477 -42.865 24.448 1.00 27.55 187 VAL A C 1
ATOM 1528 O O . VAL A 1 187 ? 15.113 -43.967 24.859 1.00 27.55 187 VAL A O 1
ATOM 1531 N N . ASP A 1 188 ? 16.719 -42.629 24.017 1.00 25.86 188 ASP A N 1
ATOM 1532 C CA . ASP A 1 188 ? 17.847 -43.490 24.385 1.00 25.86 188 ASP A CA 1
ATOM 1533 C C . ASP A 1 188 ? 18.773 -42.742 25.357 1.00 25.86 188 ASP A C 1
ATOM 1535 O O . ASP A 1 188 ? 19.255 -41.638 25.097 1.00 25.86 188 ASP A O 1
ATOM 1539 N N . SER A 1 189 ? 18.941 -43.344 26.531 1.00 32.75 189 SER A N 1
ATOM 1540 C CA . SER A 1 189 ? 19.658 -42.822 27.688 1.00 32.75 189 SER A CA 1
ATOM 1541 C C . SER A 1 189 ? 21.005 -43.522 27.772 1.00 32.75 189 SER A C 1
ATOM 1543 O O . SER A 1 189 ? 21.072 -44.636 28.287 1.00 32.75 189 SER A O 1
ATOM 1545 N N . THR A 1 190 ? 22.094 -42.880 27.336 1.00 25.39 190 THR A N 1
ATOM 1546 C CA . THR A 1 190 ? 23.438 -43.409 27.624 1.00 25.39 190 THR A CA 1
ATOM 1547 C C . THR A 1 190 ? 24.335 -42.387 28.349 1.00 25.39 190 THR A C 1
ATOM 1549 O O . THR A 1 190 ? 24.565 -41.297 27.824 1.00 25.39 190 THR A O 1
ATOM 1552 N N . PRO A 1 191 ? 24.900 -42.720 29.535 1.00 28.89 191 PRO A N 1
ATOM 1553 C CA . PRO A 1 191 ? 25.672 -41.808 30.404 1.00 28.89 191 PRO A CA 1
ATOM 1554 C C . PRO A 1 191 ? 27.088 -41.401 29.935 1.00 28.89 191 PRO A C 1
ATOM 1556 O O . PRO A 1 191 ? 27.921 -41.043 30.766 1.00 28.89 191 PRO A O 1
ATOM 1559 N N . ALA A 1 192 ? 27.415 -41.473 28.643 1.00 29.73 192 ALA A N 1
ATOM 1560 C CA . ALA A 1 192 ? 28.806 -41.378 28.178 1.00 29.73 192 ALA A CA 1
ATOM 1561 C C . ALA A 1 192 ? 29.292 -39.968 27.780 1.00 29.73 192 ALA A C 1
ATOM 1563 O O . ALA A 1 192 ? 30.484 -39.793 27.549 1.00 29.73 192 ALA A O 1
ATOM 1564 N N . ALA A 1 193 ? 28.426 -38.954 27.702 1.00 30.17 193 ALA A N 1
ATOM 1565 C CA . ALA A 1 193 ? 28.795 -37.689 27.049 1.00 30.17 193 ALA A CA 1
ATOM 1566 C C . ALA A 1 193 ? 2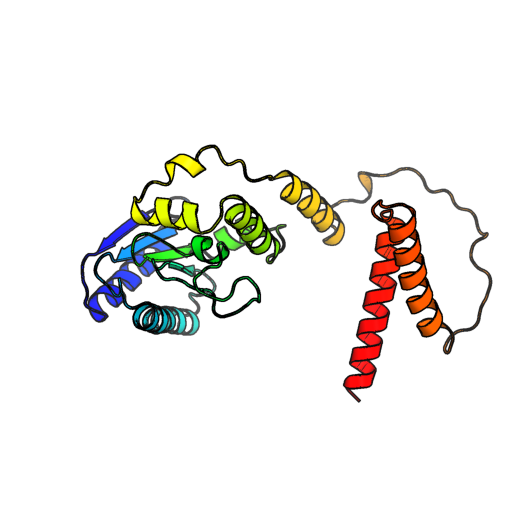9.330 -36.577 27.976 1.00 30.17 193 ALA A C 1
ATOM 1568 O O . ALA A 1 193 ? 29.761 -35.540 27.482 1.00 30.17 193 ALA A O 1
ATOM 1569 N N . ASN A 1 194 ? 29.357 -36.772 29.299 1.00 31.50 194 ASN A N 1
ATOM 1570 C CA . ASN A 1 194 ? 29.856 -35.757 30.233 1.00 31.50 194 ASN A CA 1
ATOM 1571 C C . ASN A 1 194 ? 31.196 -36.164 30.854 1.00 31.50 194 ASN A C 1
ATOM 1573 O O . ASN A 1 194 ? 31.233 -36.797 31.911 1.00 31.50 194 ASN A O 1
ATOM 1577 N N . LYS A 1 195 ? 32.309 -35.735 30.239 1.00 27.09 195 LYS A N 1
ATOM 1578 C CA . LYS A 1 195 ? 33.585 -35.611 30.957 1.00 27.09 195 LYS A CA 1
ATOM 1579 C C . LYS A 1 195 ? 34.525 -34.551 30.363 1.00 27.09 195 LYS A C 1
ATOM 1581 O O . LYS A 1 195 ? 35.229 -34.819 29.403 1.00 27.09 195 LYS A O 1
ATOM 1586 N N . GLY A 1 196 ? 34.570 -33.405 31.052 1.00 28.36 196 GLY A N 1
ATOM 1587 C CA . GLY A 1 196 ? 35.740 -32.534 31.225 1.00 28.36 196 GLY A CA 1
ATOM 1588 C C . GLY A 1 196 ? 36.128 -31.622 30.061 1.00 28.36 196 GLY A C 1
ATOM 1589 O O . GLY A 1 196 ? 36.544 -32.112 29.023 1.00 28.36 196 GLY A O 1
ATOM 1590 N N . LEU A 1 197 ? 36.092 -30.304 30.294 1.00 27.22 197 LEU A N 1
ATOM 1591 C CA . LEU A 1 197 ? 37.242 -29.393 30.159 1.00 27.22 197 LEU A CA 1
ATOM 1592 C C . LEU A 1 197 ? 36.866 -27.986 30.668 1.00 27.22 197 LEU A C 1
ATOM 1594 O O . LEU A 1 197 ? 35.709 -27.570 30.605 1.00 27.22 197 LEU A O 1
ATOM 1598 N N . ASP A 1 198 ? 37.861 -27.335 31.268 1.00 28.50 198 ASP A N 1
ATOM 1599 C CA . ASP A 1 198 ? 37.795 -26.106 32.061 1.00 28.50 198 ASP A CA 1
ATOM 1600 C C . ASP A 1 198 ? 37.213 -24.889 31.328 1.00 28.50 198 ASP A C 1
ATOM 1602 O O . ASP A 1 198 ? 37.351 -24.713 30.117 1.00 28.50 198 ASP A O 1
ATOM 1606 N N . LYS A 1 199 ? 36.545 -24.045 32.117 1.00 39.84 199 LYS A N 1
ATOM 1607 C CA . LYS A 1 199 ? 35.741 -22.892 31.708 1.00 39.84 199 LYS A CA 1
ATOM 1608 C C . LYS A 1 199 ? 36.574 -21.600 31.752 1.00 39.84 199 LYS A C 1
ATOM 1610 O O . LYS A 1 199 ? 37.365 -21.422 32.664 1.00 39.84 199 LYS A O 1
ATOM 1615 N N . GLU A 1 200 ? 36.283 -20.700 30.808 1.00 36.50 200 GLU A N 1
ATOM 1616 C CA . GLU A 1 200 ? 36.546 -19.237 30.811 1.00 36.50 200 GLU A CA 1
ATOM 1617 C C . GLU A 1 200 ? 37.653 -18.638 29.927 1.00 36.50 200 GLU A C 1
ATOM 1619 O O . GLU A 1 200 ? 37.734 -17.420 29.853 1.00 36.50 200 GLU A O 1
ATOM 1624 N N . SER A 1 201 ? 38.403 -19.401 29.125 1.00 32.97 201 SER A N 1
ATOM 1625 C CA . SER A 1 201 ? 39.284 -18.779 28.101 1.00 32.97 201 SER A CA 1
ATOM 1626 C C . SER A 1 201 ? 39.362 -19.507 26.753 1.00 32.97 201 SER A C 1
ATOM 1628 O O . SER A 1 201 ? 40.135 -19.122 25.880 1.00 32.97 201 SER A O 1
ATOM 1630 N N . ALA A 1 202 ? 38.529 -20.535 26.553 1.00 31.23 202 ALA A N 1
ATOM 1631 C CA . ALA A 1 202 ? 38.522 -21.379 25.352 1.00 31.23 202 ALA A CA 1
ATOM 1632 C C . ALA A 1 202 ? 37.298 -21.185 24.429 1.00 31.23 202 ALA A C 1
ATOM 1634 O O . ALA A 1 202 ? 37.265 -21.747 23.339 1.00 31.23 202 ALA A O 1
ATOM 1635 N N . LYS A 1 203 ? 36.281 -20.409 24.834 1.00 47.69 203 LYS A N 1
ATOM 1636 C CA . LYS A 1 203 ? 34.981 -20.390 24.136 1.00 47.69 203 LYS A CA 1
ATOM 1637 C C . LYS A 1 203 ? 35.003 -19.648 22.795 1.00 47.69 203 LYS A C 1
ATOM 1639 O O . LYS A 1 203 ? 34.412 -20.137 21.836 1.00 47.69 203 LYS A O 1
ATOM 1644 N N . ASP A 1 204 ? 35.723 -18.536 22.691 1.00 46.88 204 ASP A N 1
ATOM 1645 C CA . ASP A 1 204 ? 35.612 -17.653 21.517 1.00 46.88 204 ASP A CA 1
ATOM 1646 C C . ASP A 1 204 ? 36.321 -18.235 20.288 1.00 46.88 204 ASP A C 1
ATOM 1648 O O . ASP A 1 204 ? 35.787 -18.240 19.177 1.00 46.88 204 ASP A O 1
ATOM 1652 N N . ALA A 1 205 ? 37.508 -18.813 20.502 1.00 42.28 205 ALA A N 1
ATOM 1653 C CA . ALA A 1 205 ? 38.279 -19.470 19.449 1.00 42.28 205 ALA A CA 1
ATOM 1654 C C . ALA A 1 205 ? 37.600 -20.752 18.936 1.00 42.28 205 ALA A C 1
ATOM 1656 O O . ALA A 1 205 ? 37.778 -21.113 17.770 1.00 42.28 205 ALA A O 1
ATOM 1657 N N . ASP A 1 206 ? 36.813 -21.424 19.778 1.00 58.50 206 ASP A N 1
ATOM 1658 C CA . ASP A 1 206 ? 36.073 -22.622 19.387 1.00 58.50 206 ASP A CA 1
ATOM 1659 C C . ASP A 1 206 ? 34.810 -22.282 18.587 1.00 58.50 206 ASP A C 1
ATOM 1661 O O . ASP A 1 206 ? 34.513 -22.977 17.616 1.00 58.50 206 ASP A O 1
ATOM 1665 N N . MET A 1 207 ? 34.101 -21.189 18.893 1.00 56.00 207 MET A N 1
ATOM 1666 C CA . MET A 1 207 ? 32.888 -20.821 18.142 1.00 56.00 207 MET A CA 1
ATOM 1667 C C . MET A 1 207 ? 33.198 -20.312 16.731 1.00 56.00 207 MET A C 1
ATOM 1669 O O . MET A 1 207 ? 32.489 -20.648 15.782 1.00 56.00 207 MET A O 1
ATOM 1673 N N . ILE A 1 208 ? 34.307 -19.588 16.551 1.00 56.94 208 ILE A N 1
ATOM 1674 C CA . ILE A 1 208 ? 34.770 -19.197 15.210 1.00 56.94 208 ILE A CA 1
ATOM 1675 C C . ILE A 1 208 ? 35.149 -20.439 14.389 1.00 56.94 208 ILE A C 1
ATOM 1677 O O . ILE A 1 208 ? 34.796 -20.531 13.213 1.00 56.94 208 ILE A O 1
ATOM 1681 N N . LYS A 1 209 ? 35.805 -21.437 15.001 1.00 57.94 209 LYS A N 1
ATOM 1682 C CA . LYS A 1 209 ? 36.114 -22.710 14.327 1.00 57.94 209 LYS A CA 1
ATOM 1683 C C . LYS A 1 209 ? 34.860 -23.477 13.923 1.00 57.94 209 LYS A C 1
ATOM 1685 O O . LYS A 1 209 ? 34.848 -24.042 12.836 1.00 57.94 209 LYS A O 1
ATOM 1690 N N . VAL A 1 210 ? 33.817 -23.473 14.752 1.00 56.16 210 VAL A N 1
ATOM 1691 C CA . VAL A 1 210 ? 32.525 -24.104 14.434 1.00 56.16 210 VAL A CA 1
ATOM 1692 C C . VAL A 1 210 ? 31.897 -23.468 13.191 1.00 56.16 210 VAL A C 1
ATOM 1694 O O . VAL A 1 210 ? 31.448 -24.187 12.301 1.00 56.16 210 VAL A O 1
ATOM 1697 N N . ILE A 1 211 ? 31.932 -22.136 13.078 1.00 50.44 211 ILE A N 1
ATOM 1698 C CA . ILE A 1 211 ? 31.415 -21.428 11.897 1.00 50.44 211 ILE A CA 1
ATOM 1699 C C . ILE A 1 211 ? 32.258 -21.734 10.654 1.00 50.44 211 ILE A C 1
ATOM 1701 O O . ILE A 1 211 ? 31.700 -21.995 9.590 1.00 50.44 211 ILE A O 1
ATOM 1705 N N . LEU A 1 212 ? 33.588 -21.751 10.778 1.00 53.44 212 LEU A N 1
ATOM 1706 C CA . LEU A 1 212 ? 34.483 -22.063 9.658 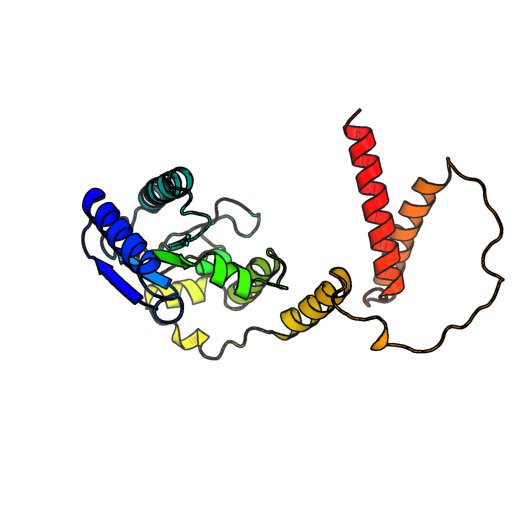1.00 53.44 212 LEU A CA 1
ATOM 1707 C C . LEU A 1 212 ? 34.312 -23.509 9.170 1.00 53.44 212 LEU A C 1
ATOM 1709 O O . LEU A 1 212 ? 34.184 -23.729 7.972 1.00 53.44 212 LEU A O 1
ATOM 1713 N N . GLN A 1 213 ? 34.203 -24.482 10.077 1.00 55.78 213 GLN A N 1
ATOM 1714 C CA . GLN A 1 213 ? 33.965 -25.887 9.724 1.00 55.78 213 GLN A CA 1
ATOM 1715 C C . GLN A 1 213 ? 32.600 -26.101 9.061 1.00 55.78 213 GLN A C 1
ATOM 1717 O O . GLN A 1 213 ? 32.478 -26.902 8.135 1.00 55.78 213 GLN A O 1
ATOM 1722 N N . ALA A 1 214 ? 31.573 -25.376 9.506 1.00 52.06 214 ALA A N 1
ATOM 1723 C CA . ALA A 1 214 ? 30.256 -25.398 8.883 1.00 52.06 214 ALA A CA 1
ATOM 1724 C C . ALA A 1 214 ? 30.280 -24.769 7.477 1.00 52.06 214 ALA A C 1
ATOM 1726 O O . ALA A 1 214 ? 29.635 -25.271 6.553 1.00 52.06 214 ALA A O 1
ATOM 1727 N N . LEU A 1 215 ? 31.057 -23.699 7.287 1.00 50.75 215 LEU A N 1
ATOM 1728 C CA . LEU A 1 215 ? 31.240 -23.063 5.986 1.00 50.75 215 LEU A CA 1
ATOM 1729 C C . LEU A 1 215 ? 31.990 -23.983 5.014 1.00 50.75 215 LEU A C 1
ATOM 1731 O O . LEU A 1 215 ? 31.508 -24.200 3.903 1.00 50.75 215 LEU A O 1
ATOM 1735 N N . ASP A 1 216 ? 33.110 -24.563 5.448 1.00 55.19 216 ASP A N 1
ATOM 1736 C CA . ASP A 1 216 ? 33.923 -25.482 4.646 1.00 55.19 216 ASP A CA 1
ATOM 1737 C C . ASP A 1 216 ? 33.100 -26.697 4.223 1.00 55.19 216 ASP A C 1
ATOM 1739 O O . ASP A 1 216 ? 33.047 -27.036 3.044 1.00 55.19 216 ASP A O 1
ATOM 1743 N N . LYS A 1 217 ? 32.330 -27.278 5.147 1.00 58.75 217 LYS A N 1
ATOM 1744 C CA . LYS A 1 217 ? 31.470 -28.423 4.841 1.00 58.75 217 LYS A CA 1
ATOM 1745 C C . LYS A 1 217 ? 30.382 -28.092 3.817 1.00 58.75 217 LYS A C 1
ATOM 1747 O O . LYS A 1 217 ? 30.103 -28.916 2.951 1.00 58.75 217 LYS A O 1
ATOM 1752 N N . ARG A 1 218 ? 29.791 -26.891 3.877 1.00 57.56 218 ARG A N 1
ATOM 1753 C CA . ARG A 1 218 ? 28.816 -26.414 2.876 1.00 57.56 218 ARG A CA 1
ATOM 1754 C C . ARG A 1 218 ? 29.470 -26.181 1.513 1.00 57.56 218 ARG A C 1
ATOM 1756 O O . ARG A 1 218 ? 28.853 -26.426 0.479 1.00 57.56 218 ARG A O 1
ATOM 1763 N N . LEU A 1 219 ? 30.697 -25.662 1.507 1.00 54.62 219 LEU A N 1
ATOM 1764 C CA . LEU A 1 219 ? 31.456 -25.389 0.287 1.00 54.62 219 LEU A CA 1
ATOM 1765 C C . LEU A 1 219 ? 31.951 -26.679 -0.379 1.00 54.62 219 LEU A C 1
ATOM 1767 O O . LEU A 1 219 ? 31.979 -26.747 -1.605 1.00 54.62 219 LEU A O 1
ATOM 1771 N N . GLU A 1 220 ? 32.283 -27.702 0.407 1.00 59.78 220 GLU A N 1
ATOM 1772 C CA . GLU A 1 220 ? 32.718 -29.012 -0.079 1.00 59.78 220 GLU A CA 1
ATOM 1773 C C . GLU A 1 220 ? 31.556 -29.890 -0.561 1.00 59.78 220 GLU A C 1
ATOM 1775 O O . GLU A 1 220 ? 31.688 -30.562 -1.584 1.00 59.78 220 GLU A O 1
ATOM 1780 N N . SER A 1 221 ? 30.414 -29.894 0.139 1.00 61.66 221 SER A N 1
ATOM 1781 C CA . SER A 1 221 ? 29.255 -30.714 -0.247 1.00 61.66 221 SER A CA 1
ATOM 1782 C C . SER A 1 221 ? 28.386 -30.067 -1.328 1.00 61.66 221 SER A C 1
ATOM 1784 O O . SER A 1 221 ? 27.681 -30.771 -2.046 1.00 61.66 221 SER A O 1
ATOM 1786 N N . GLY A 1 222 ? 28.398 -28.731 -1.433 1.00 46.47 222 GLY A N 1
ATOM 1787 C CA . GLY A 1 222 ? 27.468 -27.969 -2.274 1.00 46.47 222 GLY A CA 1
ATOM 1788 C C . GLY A 1 222 ? 26.008 -28.021 -1.797 1.00 46.47 222 GLY A C 1
ATOM 1789 O O . GLY A 1 222 ? 25.134 -27.431 -2.433 1.00 46.47 222 GLY A O 1
ATOM 1790 N N . GLU A 1 223 ? 25.741 -28.698 -0.679 1.00 49.66 223 GLU A N 1
ATOM 1791 C CA . GLU A 1 223 ? 24.422 -28.887 -0.084 1.00 49.66 223 GLU A CA 1
ATOM 1792 C C . GLU A 1 223 ? 24.282 -28.071 1.207 1.00 49.66 223 GLU A C 1
ATOM 1794 O O . GLU A 1 223 ? 25.260 -27.693 1.857 1.00 49.66 223 GLU A O 1
ATOM 1799 N N . ALA A 1 224 ? 23.038 -27.771 1.582 1.00 50.16 224 ALA A N 1
ATOM 1800 C CA . ALA A 1 224 ? 22.756 -27.071 2.828 1.00 50.16 224 ALA A CA 1
ATOM 1801 C C . ALA A 1 224 ? 23.157 -27.922 4.047 1.00 50.16 224 ALA A C 1
ATOM 1803 O O . ALA A 1 224 ? 23.084 -29.150 4.019 1.00 50.16 224 ALA A O 1
ATOM 1804 N N . LEU A 1 225 ? 23.557 -27.254 5.131 1.00 47.78 225 LEU A N 1
ATOM 1805 C CA . LEU A 1 225 ? 23.875 -27.910 6.399 1.00 47.78 225 LEU A CA 1
ATOM 1806 C C . LEU A 1 225 ? 22.648 -28.640 6.952 1.00 47.78 225 LEU A C 1
ATOM 1808 O O . LEU A 1 225 ? 21.513 -28.186 6.787 1.00 47.78 225 LEU A O 1
ATOM 1812 N N . SER A 1 226 ? 22.867 -29.758 7.646 1.00 55.38 226 SER A N 1
ATOM 1813 C CA . SER A 1 226 ? 21.766 -30.461 8.307 1.00 55.38 226 SER A CA 1
ATOM 1814 C C . SER A 1 226 ? 21.146 -29.593 9.411 1.00 55.38 226 SER A C 1
ATOM 1816 O O . SER A 1 226 ? 21.767 -28.649 9.906 1.00 55.38 226 SER A O 1
ATOM 1818 N N . GLY A 1 227 ? 19.910 -29.897 9.819 1.00 52.28 227 GLY A N 1
ATOM 1819 C CA . GLY A 1 227 ? 19.214 -29.154 10.880 1.00 52.28 227 GLY A CA 1
ATOM 1820 C C . GLY A 1 227 ? 20.047 -28.971 12.164 1.00 52.28 227 GLY A C 1
ATOM 1821 O O . GLY A 1 227 ? 20.171 -27.838 12.633 1.00 52.28 227 GLY A O 1
ATOM 1822 N N . PRO A 1 228 ? 20.689 -30.030 12.698 1.00 44.38 228 PRO A N 1
ATOM 1823 C CA . PRO A 1 228 ? 21.567 -29.919 13.864 1.00 44.38 228 PRO A CA 1
ATOM 1824 C C . PRO A 1 228 ? 22.788 -29.022 13.627 1.00 44.38 228 PRO A C 1
ATOM 1826 O O . PRO A 1 228 ? 23.124 -28.200 14.474 1.00 44.38 228 PRO A O 1
ATOM 1829 N N . GLU A 1 229 ? 23.433 -29.134 12.465 1.00 48.88 229 GLU A N 1
ATOM 1830 C CA . GLU A 1 229 ? 24.621 -28.337 12.126 1.00 48.88 229 GLU A CA 1
ATOM 1831 C C . GLU A 1 229 ? 24.272 -26.860 11.925 1.00 48.88 229 GLU A C 1
ATOM 1833 O O . GLU A 1 229 ? 24.996 -25.973 12.377 1.00 48.88 229 GLU A O 1
ATOM 1838 N N . THR A 1 230 ? 23.122 -26.592 11.309 1.00 50.03 230 THR A N 1
ATOM 1839 C CA . THR A 1 230 ? 22.581 -25.239 11.144 1.00 50.03 230 THR A CA 1
ATOM 1840 C C . THR A 1 230 ? 22.278 -24.613 12.503 1.00 50.03 230 THR A C 1
ATOM 1842 O O . THR A 1 230 ? 22.664 -23.472 12.750 1.00 50.03 230 THR A O 1
ATOM 1845 N N . GLY A 1 231 ? 21.656 -25.370 13.413 1.00 42.78 231 GLY A N 1
ATOM 1846 C CA . GLY A 1 231 ? 21.368 -24.915 14.774 1.00 42.78 231 GLY A CA 1
ATOM 1847 C C . GLY A 1 231 ? 22.632 -24.574 15.565 1.00 42.78 231 GLY A C 1
ATOM 1848 O O . GLY A 1 231 ? 22.719 -23.495 16.147 1.00 42.78 231 GLY A O 1
ATOM 1849 N N . VAL A 1 232 ? 23.645 -25.444 15.528 1.00 46.75 232 VAL A N 1
ATOM 1850 C CA . VAL A 1 232 ? 24.933 -25.214 16.207 1.00 46.75 232 VAL A CA 1
ATOM 1851 C C . VAL A 1 232 ? 25.672 -23.999 15.627 1.00 46.75 232 VAL A C 1
ATOM 1853 O O . VAL A 1 232 ? 26.208 -23.189 16.382 1.00 46.75 232 VAL A O 1
ATOM 1856 N N . THR A 1 233 ? 25.644 -23.816 14.304 1.00 51.31 233 THR A N 1
ATOM 1857 C CA . THR A 1 233 ? 26.276 -22.661 13.637 1.00 51.31 233 THR A CA 1
ATOM 1858 C C . THR A 1 233 ? 25.587 -21.343 14.004 1.00 51.31 233 THR A C 1
ATOM 1860 O O . THR A 1 233 ? 26.259 -20.345 14.258 1.00 51.31 233 THR A O 1
ATOM 1863 N N . LEU A 1 234 ? 24.251 -21.335 14.082 1.00 50.69 234 LEU A N 1
ATOM 1864 C CA . LEU A 1 234 ? 23.475 -20.160 14.495 1.00 50.69 234 LEU A CA 1
ATOM 1865 C C . LEU A 1 234 ? 23.735 -19.784 15.957 1.00 50.69 234 LEU A C 1
ATOM 1867 O O . LEU A 1 234 ? 23.906 -18.607 16.258 1.00 50.69 234 LEU A O 1
ATOM 1871 N N . MET A 1 235 ? 23.821 -20.770 16.853 1.00 50.38 235 MET A N 1
ATOM 1872 C CA . MET A 1 235 ? 24.154 -20.529 18.261 1.00 50.38 235 MET A CA 1
ATOM 1873 C C . MET A 1 235 ? 25.567 -19.957 18.426 1.00 50.38 235 MET A C 1
ATOM 1875 O O . MET A 1 235 ? 25.766 -19.039 19.219 1.00 50.38 235 MET A O 1
ATOM 1879 N N . ALA A 1 236 ? 26.537 -20.459 17.656 1.00 52.00 236 ALA A N 1
ATOM 1880 C CA . ALA A 1 236 ? 27.897 -19.926 17.647 1.00 52.00 236 ALA A CA 1
ATOM 1881 C C . ALA A 1 236 ? 27.942 -18.474 17.133 1.00 52.00 236 ALA A C 1
ATOM 1883 O O . ALA A 1 236 ? 28.651 -17.644 17.700 1.00 52.00 236 ALA A O 1
ATOM 1884 N N . ALA A 1 237 ? 27.157 -18.149 16.100 1.00 50.28 237 ALA A N 1
ATOM 1885 C CA . ALA A 1 237 ? 27.070 -16.794 15.558 1.00 50.28 237 ALA A CA 1
ATOM 1886 C C . ALA A 1 237 ? 26.414 -15.808 16.540 1.00 50.28 237 ALA A C 1
ATOM 1888 O O . ALA A 1 237 ? 26.961 -14.733 16.771 1.00 50.28 237 ALA A O 1
ATOM 1889 N N . ASP A 1 238 ? 25.291 -16.184 17.161 1.00 55.12 238 ASP A N 1
ATOM 1890 C CA . ASP A 1 238 ? 24.591 -15.344 18.145 1.00 55.12 238 ASP A CA 1
ATOM 1891 C C . ASP A 1 238 ? 25.459 -15.069 19.385 1.00 55.12 238 ASP A C 1
ATOM 1893 O O . ASP A 1 238 ? 25.477 -13.959 19.916 1.00 55.12 238 ASP A O 1
ATOM 1897 N N . PHE A 1 239 ? 26.246 -16.062 19.811 1.00 60.12 239 PHE A N 1
ATOM 1898 C CA . PHE A 1 239 ? 27.210 -15.900 20.897 1.00 60.12 239 PHE A CA 1
ATOM 1899 C C . PHE A 1 239 ? 28.309 -14.879 20.555 1.00 60.12 239 PHE A C 1
ATOM 1901 O O . PHE A 1 239 ? 28.573 -13.977 21.347 1.00 60.12 239 PHE A O 1
ATOM 1908 N N . LEU A 1 240 ? 28.914 -14.972 19.364 1.00 62.06 240 LEU A N 1
ATOM 1909 C CA . LEU A 1 240 ? 29.969 -14.044 18.933 1.00 62.06 240 LEU A CA 1
ATOM 1910 C C . LEU A 1 240 ? 29.454 -12.614 18.725 1.00 62.06 240 LEU A C 1
ATOM 1912 O O . LEU A 1 240 ? 30.181 -11.663 19.002 1.00 62.06 240 LEU A O 1
ATOM 1916 N N . ILE A 1 241 ? 28.213 -12.455 18.255 1.00 61.91 241 ILE A N 1
ATOM 1917 C CA . ILE A 1 241 ? 27.574 -11.140 18.104 1.00 61.91 241 ILE A CA 1
ATOM 1918 C C . ILE A 1 241 ? 27.397 -10.478 19.472 1.00 61.91 241 ILE A C 1
ATOM 1920 O O . ILE A 1 241 ? 27.795 -9.329 19.638 1.00 61.91 241 ILE A O 1
ATOM 1924 N N . LYS A 1 242 ? 26.887 -11.212 20.468 1.00 62.25 242 LYS A N 1
ATOM 1925 C CA . LYS A 1 242 ? 26.715 -10.693 21.835 1.00 62.25 242 LYS A CA 1
ATOM 1926 C C . LYS A 1 242 ? 28.035 -10.285 22.488 1.00 62.25 242 LYS A C 1
ATOM 1928 O O . LYS A 1 242 ? 28.078 -9.269 23.174 1.00 62.25 242 LYS A O 1
ATOM 1933 N N . GLU A 1 243 ? 29.110 -11.036 22.257 1.00 64.44 243 GLU A N 1
ATOM 1934 C CA . GLU A 1 243 ? 30.456 -10.668 22.724 1.00 64.44 243 GLU A CA 1
ATOM 1935 C C . GLU A 1 243 ? 30.981 -9.397 22.032 1.00 64.44 243 GLU A C 1
ATOM 1937 O O . GLU A 1 243 ? 31.506 -8.499 22.689 1.00 64.44 243 GLU A O 1
ATOM 1942 N N . LEU A 1 244 ? 30.781 -9.261 20.716 1.00 59.19 244 LEU A N 1
ATOM 1943 C CA . LEU A 1 244 ? 31.134 -8.049 19.965 1.00 59.19 244 LEU A CA 1
ATOM 1944 C C . LEU A 1 244 ? 30.364 -6.818 20.456 1.00 59.19 244 LEU A C 1
ATOM 1946 O O . LEU A 1 244 ? 30.949 -5.748 20.616 1.00 59.19 244 LEU A O 1
ATOM 1950 N N . GLU A 1 245 ? 29.068 -6.968 20.715 1.00 60.47 245 GLU A N 1
ATOM 1951 C CA . GLU A 1 245 ? 28.225 -5.910 21.273 1.00 60.47 245 GLU A CA 1
ATOM 1952 C C . GLU A 1 245 ? 28.668 -5.521 22.689 1.00 60.47 245 GLU A C 1
ATOM 1954 O O . GLU A 1 245 ? 28.730 -4.332 23.003 1.00 60.47 245 GLU A O 1
ATOM 1959 N N . ALA A 1 246 ? 29.046 -6.496 23.523 1.00 65.81 246 ALA A N 1
ATOM 1960 C CA . ALA A 1 246 ? 29.577 -6.244 24.859 1.00 65.81 246 ALA A CA 1
ATOM 1961 C C . ALA A 1 246 ? 30.931 -5.510 24.825 1.00 65.81 246 ALA A C 1
ATOM 1963 O O . ALA A 1 246 ? 31.146 -4.601 25.623 1.00 65.81 246 ALA A O 1
ATOM 1964 N N . ALA A 1 247 ? 31.812 -5.851 23.879 1.00 58.03 247 ALA A N 1
ATOM 1965 C CA . ALA A 1 247 ? 33.118 -5.209 23.709 1.00 58.03 247 ALA A CA 1
ATOM 1966 C C . ALA A 1 247 ? 33.042 -3.803 23.081 1.00 58.03 247 ALA A C 1
ATOM 1968 O O . ALA A 1 247 ? 33.912 -2.971 23.326 1.00 58.03 247 ALA A O 1
ATOM 1969 N N . LEU A 1 248 ? 32.025 -3.528 22.256 1.00 52.09 248 LEU A N 1
ATOM 1970 C CA . LEU A 1 248 ? 31.786 -2.213 21.641 1.00 52.09 248 LEU A CA 1
ATOM 1971 C C . LEU A 1 248 ? 30.961 -1.273 22.535 1.00 52.09 248 LEU A C 1
ATOM 1973 O O . LEU A 1 248 ? 30.933 -0.066 22.292 1.00 52.09 248 LEU A O 1
ATOM 1977 N N . GLY A 1 249 ? 30.276 -1.822 23.541 1.00 52.69 249 GLY A N 1
ATOM 1978 C CA . GLY A 1 249 ? 29.477 -1.090 24.524 1.00 52.69 249 GLY A CA 1
ATOM 1979 C C . GLY A 1 249 ? 30.215 -0.701 25.811 1.00 52.69 249 GLY A C 1
ATOM 1980 O O . GLY A 1 249 ? 29.575 -0.139 26.703 1.00 52.69 249 GLY A O 1
ATOM 1981 N N . SER A 1 250 ? 31.519 -0.991 25.923 1.00 45.16 250 SER A N 1
ATOM 1982 C CA . SER A 1 250 ? 32.390 -0.645 27.061 1.00 45.16 250 SER A CA 1
ATOM 1983 C C . SER A 1 250 ? 33.459 0.380 26.700 1.00 45.16 250 SER A C 1
ATOM 1985 O O . SER A 1 250 ? 34.178 0.123 25.708 1.00 45.16 250 SER A O 1
#